Protein AF-N9NFS5-F1 (afdb_monomer_lite)

pLDDT: mean 87.77, std 10.51, range [44.47, 97.38]

Organism: NCBI:txid1776740

Foldseek 3Di:
DPPCDPVNLVCLLVVLLVVLVVVQVVCCVPVVDHDPSVVVSVVVSVVVVVVVVVVLVVLVVLLVVLVVLLVVLLVLLVVLVVLVVVLLVLLVCVLPHVDDPVSLVVNLVSLVVSLVSLVVNLVSLVVVQCSCVVVVLVVLAPDRSVVLNVLSVVSNCQSDPDDDDPVCSSVSSVSNNVVVVVCPSVVVNVVVSVRVSNSSVSVSVVSVVVSVVD

Secondary structure (DSSP, 8-state):
-----HHHHHHHHHHHHHHHHHHHHHHHHHH-----HHHHHHHHHHHHHHHHHHHHHHHHHHHHHHHHHHHHHHHHHHHHHHHHHHHHHHHHHHHHS---HHHHHHHHHHHHHHHHHHHHHHHHHHHHHHHHHHHT-GGG-SS-HHHHHHHHHHHHHHH--S---GGGHHHHHHHHHHHHHH-HHHHHHHHHHHHHHHHHHHHHHHHHHHHH--

Radius of gyration: 29.11 Å; chains: 1; bounding box: 57×31×86 Å

Sequence (214 aa):
MKKISLLELIVIGVGTLAVCFTISKFVLCKFNMQTDFLSASATLFAATLAYKLFNDWRQQFKAEMIERLKDRLFTNFKNMEAIYSQLCVSVDQNRFGTPNDNDLLKTSLLAEKVNDNIDVLIVDFDFYEKIIIQYKFESLIQIFPQEVKINLKKIAVNLFCGHIEVTRVSQYITELGKYIDENNDFLEALKHKKQVNEDMQKILLKLIDEQKGH

Structure (mmCIF, N/CA/C/O backbone):
data_AF-N9NFS5-F1
#
_entry.id   AF-N9NFS5-F1
#
loop_
_atom_site.group_PDB
_atom_site.id
_atom_site.type_symbol
_atom_site.label_atom_id
_atom_site.label_alt_id
_atom_site.label_comp_id
_atom_site.label_asym_id
_atom_site.label_entity_id
_atom_site.label_seq_id
_atom_site.pdbx_PDB_ins_code
_atom_site.Cartn_x
_atom_site.Cartn_y
_atom_site.Cartn_z
_atom_site.occupancy
_atom_site.B_iso_or_equiv
_atom_site.auth_seq_id
_atom_site.auth_comp_id
_atom_site.auth_asym_id
_atom_site.auth_atom_id
_atom_site.pdbx_PDB_model_num
ATOM 1 N N . MET A 1 1 ? -7.457 12.318 20.199 1.00 49.31 1 MET A N 1
ATOM 2 C CA . MET A 1 1 ? -8.018 11.872 21.496 1.00 49.31 1 MET A CA 1
ATOM 3 C C . MET A 1 1 ? -9.315 12.604 21.778 1.00 49.31 1 MET A C 1
ATOM 5 O O . MET A 1 1 ? -9.294 13.827 21.908 1.00 49.31 1 MET A O 1
ATOM 9 N N . LYS A 1 2 ? -10.436 11.881 21.864 1.00 55.72 2 LYS A N 1
ATOM 10 C CA . LYS A 1 2 ? -11.672 12.454 22.399 1.00 55.72 2 LYS A CA 1
ATOM 11 C C . LYS A 1 2 ? -11.400 12.773 23.871 1.00 55.72 2 LYS A C 1
ATOM 13 O O . LYS A 1 2 ? -10.879 11.932 24.601 1.00 55.72 2 LYS A O 1
ATOM 18 N N . LYS A 1 3 ? -11.651 14.008 24.304 1.00 64.00 3 LYS A N 1
ATOM 19 C CA . LYS A 1 3 ? -11.527 14.339 25.727 1.00 64.00 3 LYS A CA 1
ATOM 20 C C . LYS A 1 3 ? -12.641 13.585 26.441 1.00 64.00 3 LYS A C 1
ATOM 22 O O . LYS A 1 3 ? -13.806 13.868 26.169 1.00 64.00 3 LYS A O 1
ATOM 27 N N . ILE A 1 4 ? -12.292 12.630 27.307 1.00 72.56 4 ILE A N 1
ATOM 28 C CA . ILE A 1 4 ? -13.267 12.013 28.213 1.00 72.56 4 ILE A CA 1
ATOM 29 C C . ILE A 1 4 ? -13.947 13.168 28.942 1.00 72.56 4 ILE A C 1
ATOM 31 O O . ILE A 1 4 ? -13.279 13.961 29.612 1.00 72.56 4 ILE A O 1
ATOM 35 N N . SER A 1 5 ? -15.253 13.323 28.733 1.00 82.81 5 SER A N 1
ATOM 36 C CA . SER A 1 5 ? -15.970 14.414 29.375 1.00 82.81 5 SER A CA 1
ATOM 37 C C . SER A 1 5 ? -15.995 14.155 30.878 1.00 82.81 5 SER A C 1
ATOM 39 O O . SER A 1 5 ? -16.087 13.011 31.330 1.00 82.81 5 SER A O 1
ATOM 41 N N . LEU A 1 6 ? -15.915 15.221 31.671 1.00 83.19 6 LEU A N 1
ATOM 42 C CA . LEU A 1 6 ? -15.985 15.106 33.127 1.00 83.19 6 LEU A CA 1
ATOM 43 C C . LEU A 1 6 ? -17.268 14.372 33.565 1.00 83.19 6 LEU A C 1
ATOM 45 O O . LEU A 1 6 ? -17.247 13.588 34.508 1.00 83.19 6 LEU A O 1
ATOM 49 N N . LEU A 1 7 ? -18.359 14.563 32.817 1.00 87.00 7 LEU A N 1
ATOM 50 C CA . LEU A 1 7 ? -19.639 13.896 33.037 1.00 87.00 7 LEU A CA 1
ATOM 51 C C . LEU A 1 7 ? -19.553 12.382 32.792 1.00 87.00 7 LEU A C 1
ATOM 53 O O . LEU A 1 7 ? -19.989 11.612 33.642 1.00 87.00 7 LEU A O 1
ATOM 57 N N . GLU A 1 8 ? -18.944 11.933 31.690 1.00 85.44 8 GLU A N 1
ATOM 58 C CA . GLU A 1 8 ? -18.720 10.500 31.444 1.00 85.44 8 GLU A CA 1
ATOM 59 C C . GLU A 1 8 ? -17.869 9.855 32.540 1.00 85.44 8 GLU A C 1
ATOM 61 O O . GLU A 1 8 ? -18.169 8.747 32.978 1.00 85.44 8 GLU A O 1
ATOM 66 N N . LEU A 1 9 ? -16.825 10.550 33.000 1.00 88.06 9 LEU A N 1
ATOM 67 C CA . LEU A 1 9 ? -15.955 10.056 34.064 1.00 88.06 9 LEU A CA 1
ATOM 68 C C . LEU A 1 9 ? -16.739 9.837 35.368 1.00 88.06 9 LEU A C 1
ATOM 70 O O . LEU A 1 9 ? -16.597 8.796 36.009 1.00 88.06 9 LEU A O 1
ATOM 74 N N . ILE A 1 10 ? -17.600 10.796 35.726 1.00 89.75 10 ILE A N 1
ATOM 75 C CA . ILE A 1 10 ? -18.473 10.714 36.903 1.00 89.75 10 ILE A CA 1
ATOM 76 C C . ILE A 1 10 ? -19.461 9.555 36.758 1.00 89.75 10 ILE A C 1
ATOM 78 O O . ILE A 1 10 ? -19.615 8.771 37.692 1.00 89.75 10 ILE A O 1
ATOM 82 N N . VAL A 1 11 ? -20.100 9.407 35.594 1.00 91.69 11 VAL A N 1
ATOM 83 C CA . VAL A 1 11 ? -21.064 8.325 35.343 1.00 91.69 11 VAL A CA 1
ATOM 84 C C . VAL A 1 11 ? -20.399 6.955 35.452 1.00 91.69 11 VAL A C 1
ATOM 86 O O . VAL A 1 11 ? -20.939 6.077 36.123 1.00 91.69 11 VAL A O 1
ATOM 89 N N . ILE A 1 12 ? -19.216 6.775 34.855 1.00 89.50 12 ILE A N 1
ATOM 90 C CA . ILE A 1 12 ? -18.456 5.523 34.962 1.00 89.50 12 ILE A CA 1
ATOM 91 C C . ILE A 1 12 ? -18.097 5.261 36.425 1.00 89.50 12 ILE A C 1
ATOM 93 O O . ILE A 1 12 ? -18.360 4.165 36.907 1.00 89.50 12 ILE A O 1
ATOM 97 N N . GLY A 1 13 ? -17.575 6.261 37.144 1.00 90.44 13 GLY A N 1
ATOM 98 C CA . GLY A 1 13 ? -17.176 6.130 38.548 1.00 90.44 13 GLY A CA 1
ATOM 99 C C . GLY A 1 13 ? -18.330 5.714 39.458 1.00 90.44 13 GLY A C 1
ATOM 100 O O . GLY A 1 13 ? -18.245 4.691 40.143 1.00 90.44 13 GLY A O 1
ATOM 101 N N . VAL A 1 14 ? -19.437 6.459 39.411 1.00 92.06 14 VAL A N 1
ATOM 102 C CA . VAL A 1 14 ? -20.649 6.171 40.192 1.00 92.06 14 VAL A CA 1
ATOM 103 C C . VAL A 1 14 ? -21.238 4.813 39.804 1.00 92.06 14 VAL A C 1
ATOM 105 O O . VAL A 1 14 ? -21.615 4.039 40.683 1.00 92.06 14 VAL A O 1
ATOM 108 N N . GLY A 1 15 ? -21.262 4.486 38.509 1.00 92.44 15 GLY A N 1
ATOM 109 C CA . GLY A 1 15 ? -21.735 3.198 38.005 1.00 92.44 15 GLY A CA 1
ATOM 110 C C . GLY A 1 15 ? -20.913 2.020 38.530 1.00 92.44 15 GLY A C 1
ATOM 111 O O . GLY A 1 15 ? -21.479 1.084 39.092 1.00 92.44 15 GLY A O 1
ATOM 112 N N . THR A 1 16 ? -19.580 2.077 38.426 1.00 92.06 16 THR A N 1
ATOM 113 C CA . THR A 1 16 ? -18.695 1.025 38.957 1.00 92.06 16 THR A CA 1
ATOM 114 C C . THR A 1 16 ? -18.836 0.860 40.466 1.00 92.06 16 THR A C 1
ATOM 116 O O . THR A 1 16 ? -18.881 -0.268 40.955 1.00 92.06 16 THR A O 1
ATOM 119 N N . LEU A 1 17 ? -18.981 1.961 41.207 1.00 92.25 17 LEU A N 1
ATOM 120 C CA . LEU A 1 17 ? -19.160 1.922 42.655 1.00 92.25 17 LEU A CA 1
ATOM 121 C C . LEU A 1 17 ? -20.501 1.279 43.036 1.00 92.25 17 LEU A C 1
ATOM 123 O O . LEU A 1 17 ? -20.534 0.412 43.908 1.00 92.25 17 LEU A O 1
ATOM 127 N N . ALA A 1 18 ? -21.590 1.626 42.344 1.00 92.38 18 ALA A N 1
ATOM 128 C CA . ALA A 1 18 ? -22.904 1.021 42.558 1.00 92.38 18 ALA A CA 1
ATOM 129 C C . ALA A 1 18 ? -22.910 -0.491 42.256 1.00 92.38 18 ALA A C 1
ATOM 131 O O . ALA A 1 18 ? -23.459 -1.280 43.030 1.00 92.38 18 ALA A O 1
ATOM 132 N N . VAL A 1 19 ? -22.253 -0.919 41.174 1.00 92.94 19 VAL A N 1
ATOM 133 C CA . VAL A 1 19 ? -22.108 -2.344 40.828 1.00 92.94 19 VAL A CA 1
ATOM 134 C C . VAL A 1 19 ? -21.313 -3.089 41.905 1.00 92.94 19 VAL A C 1
ATOM 136 O O . VAL A 1 19 ? -21.777 -4.104 42.420 1.00 92.94 19 VAL A O 1
ATOM 139 N N . CYS A 1 20 ? -20.161 -2.571 42.333 1.00 92.38 20 CYS A N 1
ATOM 140 C CA . CYS A 1 20 ? -19.371 -3.208 43.390 1.00 92.38 20 CYS A CA 1
ATOM 141 C C . CYS A 1 20 ? -20.107 -3.240 44.738 1.00 92.38 20 CYS A C 1
ATOM 143 O O . CYS A 1 20 ? -20.034 -4.241 45.453 1.00 92.38 20 CYS A O 1
ATOM 145 N N . PHE A 1 21 ? -20.863 -2.192 45.072 1.00 91.38 21 PHE A N 1
ATOM 146 C CA . PHE A 1 21 ? -21.669 -2.142 46.291 1.00 91.38 21 PHE A CA 1
ATOM 147 C C . PHE A 1 21 ? -22.791 -3.190 46.290 1.00 91.38 21 PHE A C 1
ATOM 149 O O . PHE A 1 21 ? -22.987 -3.892 47.283 1.00 91.38 21 PHE A O 1
ATOM 156 N N . THR A 1 22 ? -23.512 -3.338 45.174 1.00 92.44 22 THR A N 1
ATOM 157 C CA . THR A 1 22 ? -24.590 -4.335 45.053 1.00 92.44 22 THR A CA 1
ATOM 158 C C . THR A 1 22 ? -24.064 -5.768 45.138 1.00 92.44 22 THR A C 1
ATOM 160 O O . THR A 1 22 ? -24.640 -6.577 45.868 1.00 92.44 22 THR A O 1
ATOM 163 N N . ILE A 1 23 ? -22.937 -6.067 44.480 1.00 92.00 23 ILE A N 1
ATOM 164 C CA . ILE A 1 23 ? -22.271 -7.376 44.565 1.00 92.00 23 ILE A CA 1
ATOM 165 C C . ILE A 1 23 ? -21.798 -7.650 45.999 1.00 92.00 23 ILE A C 1
ATOM 167 O O . ILE A 1 23 ? -22.087 -8.713 46.542 1.00 92.00 23 ILE A O 1
ATOM 171 N N . SER A 1 24 ? -21.135 -6.683 46.639 1.00 91.44 24 SER A N 1
ATOM 172 C CA . SER A 1 24 ? -20.660 -6.797 48.026 1.00 91.44 24 SER A CA 1
ATOM 173 C C . SER A 1 24 ? -21.805 -7.097 48.999 1.00 91.44 24 SER A C 1
ATOM 175 O O . SER A 1 24 ? -21.732 -8.037 49.791 1.00 91.44 24 SER A O 1
ATOM 177 N N . LYS A 1 25 ? -22.930 -6.378 48.877 1.00 90.88 25 LYS A N 1
ATOM 178 C CA . LYS A 1 25 ? -24.124 -6.621 49.698 1.00 90.88 25 LYS A CA 1
ATOM 179 C C . LYS A 1 25 ? -24.704 -8.020 49.470 1.00 90.88 25 LYS A C 1
ATOM 181 O O . LYS A 1 25 ? -25.098 -8.680 50.429 1.00 90.88 25 LYS A O 1
ATOM 186 N N . PHE A 1 26 ? -24.752 -8.485 48.222 1.00 92.81 26 PHE A N 1
ATOM 187 C CA . PHE A 1 26 ? -25.222 -9.832 47.898 1.00 92.81 26 PHE A CA 1
ATOM 188 C C . PHE A 1 26 ? -24.331 -10.914 48.523 1.00 92.81 26 PHE A C 1
ATOM 190 O O . PHE A 1 26 ? -24.842 -11.850 49.143 1.00 92.81 26 PHE A O 1
ATOM 197 N N . VAL A 1 27 ? -23.010 -10.762 48.408 1.00 91.44 27 VAL A N 1
ATOM 198 C CA . VAL A 1 27 ? -22.027 -11.695 48.976 1.00 91.44 27 VAL A CA 1
ATOM 199 C C . VAL A 1 27 ? -22.123 -11.732 50.499 1.00 91.44 27 VAL A C 1
ATOM 201 O O . VAL A 1 27 ? -22.169 -12.819 51.077 1.00 91.44 27 VAL A O 1
ATOM 204 N N . LEU A 1 28 ? -22.257 -10.572 51.144 1.00 91.25 28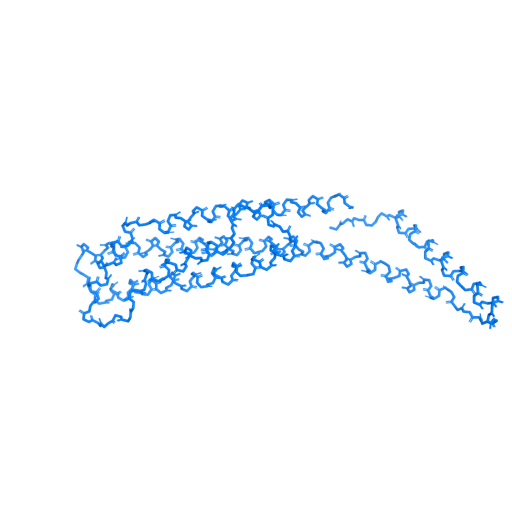 LEU A N 1
ATOM 205 C CA . LEU A 1 28 ? -22.470 -10.486 52.585 1.00 91.25 28 LEU A CA 1
ATOM 206 C C . LEU A 1 28 ? -23.745 -11.232 53.008 1.00 91.25 28 LEU A C 1
ATOM 208 O O . LEU A 1 28 ? -23.703 -12.049 53.921 1.00 91.25 28 LEU A O 1
ATOM 212 N N . CYS A 1 29 ? -24.871 -11.013 52.322 1.00 91.56 29 CYS A N 1
ATOM 213 C CA . CYS A 1 29 ? -26.140 -11.651 52.680 1.00 91.56 29 CYS A CA 1
ATOM 214 C C . CYS A 1 29 ? -26.167 -13.170 52.442 1.00 91.56 29 CYS A C 1
ATOM 216 O O . CYS A 1 29 ? -26.869 -13.874 53.164 1.00 91.56 29 CYS A O 1
ATOM 218 N N . LYS A 1 30 ? -25.471 -13.683 51.419 1.00 94.75 30 LYS A N 1
ATOM 219 C CA . LYS A 1 30 ? -25.521 -15.111 51.051 1.00 94.75 30 LYS A CA 1
ATOM 220 C C . LYS A 1 30 ? -24.403 -15.953 51.648 1.00 94.75 30 LYS A C 1
ATOM 222 O O . LYS A 1 30 ? -24.646 -17.112 51.969 1.00 94.75 30 LYS A O 1
ATOM 227 N N . PHE A 1 31 ? -23.212 -15.386 51.786 1.00 92.69 31 PHE A N 1
ATOM 228 C CA . PHE A 1 31 ? -22.011 -16.114 52.195 1.00 92.69 31 PHE A CA 1
ATOM 229 C C . PHE A 1 31 ? -21.428 -15.606 53.518 1.00 92.69 31 PHE A C 1
ATOM 231 O O . PHE A 1 31 ? -20.467 -16.189 54.010 1.00 92.69 31 PHE A O 1
ATOM 238 N N . ASN A 1 32 ? -22.000 -14.544 54.104 1.00 89.75 32 ASN A N 1
ATOM 239 C CA . ASN A 1 32 ? -21.530 -13.916 55.343 1.00 89.75 32 ASN A CA 1
ATOM 240 C C . ASN A 1 32 ? -20.046 -13.499 55.288 1.00 89.75 32 ASN A C 1
ATOM 242 O O . ASN A 1 32 ? -19.342 -13.504 56.295 1.00 89.75 32 ASN A O 1
ATOM 246 N N . MET A 1 33 ? -19.567 -13.157 54.087 1.00 89.81 33 MET A N 1
ATOM 247 C CA . MET A 1 33 ? -18.199 -12.709 53.838 1.00 89.81 33 MET A CA 1
ATOM 248 C C . MET A 1 33 ? -18.146 -11.185 53.752 1.00 89.81 33 MET A C 1
ATOM 250 O O . MET A 1 33 ? -18.918 -10.570 53.016 1.00 89.81 33 MET A O 1
ATOM 254 N N . GLN A 1 34 ? -17.205 -10.579 54.478 1.00 85.88 34 GLN A N 1
ATOM 255 C CA . GLN A 1 34 ? -16.880 -9.163 54.327 1.00 85.88 34 GLN A CA 1
ATOM 256 C C . GLN A 1 34 ? -15.954 -8.980 53.125 1.00 85.88 34 GLN A C 1
ATOM 258 O O . GLN A 1 34 ? -14.901 -9.608 53.042 1.00 85.88 34 GLN A O 1
ATOM 263 N N . THR A 1 35 ? -16.343 -8.111 52.198 1.00 81.81 35 THR A N 1
ATOM 264 C CA . THR A 1 35 ? -15.550 -7.791 51.007 1.00 81.81 35 THR A CA 1
ATOM 265 C C . THR A 1 35 ? -15.196 -6.311 50.981 1.00 81.81 35 THR A C 1
ATOM 267 O O . THR A 1 35 ? -16.065 -5.464 51.207 1.00 81.81 35 THR A O 1
ATOM 270 N N . ASP A 1 36 ? -13.941 -5.992 50.653 1.00 88.06 36 ASP A N 1
ATOM 271 C CA . ASP A 1 36 ? -13.497 -4.616 50.416 1.00 88.06 36 ASP A CA 1
ATOM 272 C C . ASP A 1 36 ? -13.998 -4.126 49.050 1.00 88.06 36 ASP A C 1
ATOM 274 O O . ASP A 1 36 ? -13.344 -4.252 48.010 1.00 88.06 36 ASP A O 1
ATOM 278 N N . PHE A 1 37 ? -15.218 -3.593 49.055 1.00 87.06 37 PHE A N 1
ATOM 279 C CA . PHE A 1 37 ? -15.857 -3.075 47.851 1.00 87.06 37 PHE A CA 1
ATOM 280 C C . PHE A 1 37 ? -15.192 -1.794 47.337 1.00 87.06 37 PHE A C 1
ATOM 282 O O . PHE A 1 37 ? -15.316 -1.499 46.149 1.00 87.06 37 PHE A O 1
ATOM 289 N N . LEU A 1 38 ? -14.503 -1.036 48.199 1.00 87.88 38 LEU A N 1
ATOM 290 C CA . LEU A 1 38 ? -13.889 0.233 47.820 1.00 87.88 38 LEU A CA 1
ATOM 291 C C . LEU A 1 38 ? -12.675 -0.033 46.928 1.00 87.88 38 LEU A C 1
ATOM 293 O O . LEU A 1 38 ? -12.614 0.487 45.812 1.00 87.88 38 LEU A O 1
ATOM 297 N N . SER A 1 39 ? -11.779 -0.921 47.367 1.00 90.62 39 SER A N 1
ATOM 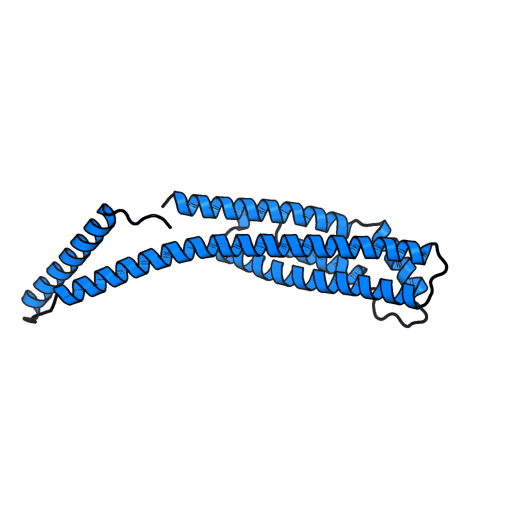298 C CA . SER A 1 39 ? -10.631 -1.369 46.573 1.00 90.62 39 SER A CA 1
ATOM 299 C C . SER A 1 39 ? -11.076 -2.032 45.263 1.00 90.62 39 SER A C 1
ATOM 301 O O . SER A 1 39 ? -10.626 -1.639 44.185 1.00 90.62 39 SER A O 1
ATOM 303 N N . ALA A 1 40 ? -12.062 -2.938 45.323 1.00 89.19 40 ALA A N 1
ATOM 304 C CA . ALA A 1 40 ? -12.614 -3.586 44.131 1.00 89.19 40 ALA A CA 1
ATOM 305 C C . ALA A 1 40 ? -13.210 -2.579 43.127 1.00 89.19 40 ALA A C 1
ATOM 307 O O . ALA A 1 40 ? -12.994 -2.705 41.919 1.00 89.19 40 ALA A O 1
ATOM 308 N N . SER A 1 41 ? -13.918 -1.553 43.616 1.00 91.81 41 SER A N 1
ATOM 309 C CA . SER A 1 41 ? -14.481 -0.497 42.767 1.00 91.81 41 SER A CA 1
ATOM 310 C C . SER A 1 41 ? -13.402 0.357 42.106 1.00 91.81 41 SER A C 1
ATOM 312 O O . SER A 1 41 ? -13.521 0.665 40.921 1.00 91.81 41 SER A O 1
ATOM 314 N N . ALA A 1 42 ? -12.314 0.668 42.818 1.00 91.25 42 ALA A N 1
ATOM 315 C CA . ALA A 1 42 ? -11.185 1.410 42.269 1.00 91.25 42 ALA A CA 1
ATOM 316 C C . ALA A 1 42 ? -10.478 0.618 41.157 1.00 91.25 42 ALA A C 1
ATOM 318 O O . ALA A 1 42 ? -10.176 1.175 40.100 1.00 91.25 42 ALA A O 1
ATOM 319 N N . THR A 1 43 ? -10.268 -0.689 41.348 1.00 93.12 43 THR A N 1
ATOM 320 C CA . THR A 1 43 ? -9.678 -1.557 40.317 1.00 93.12 43 THR A CA 1
ATOM 321 C C . THR A 1 43 ? -10.582 -1.678 39.091 1.00 93.12 43 THR A C 1
ATOM 323 O O . THR A 1 43 ? -10.103 -1.555 37.965 1.00 93.12 43 THR A O 1
ATOM 326 N N . LEU A 1 44 ? -11.891 -1.873 39.285 1.00 89.56 44 LEU A N 1
ATOM 327 C CA . LEU A 1 44 ? -12.853 -1.974 38.185 1.00 89.56 44 LEU A CA 1
ATOM 328 C C . LEU A 1 44 ? -12.952 -0.661 37.396 1.00 89.56 44 LEU A C 1
ATOM 330 O O . LEU A 1 44 ? -12.992 -0.670 36.163 1.00 89.56 44 LEU A O 1
ATOM 334 N N . PHE A 1 45 ? -12.947 0.471 38.098 1.00 91.06 45 PHE A N 1
ATOM 335 C CA . PHE A 1 45 ? -12.918 1.797 37.493 1.00 91.06 45 PHE A CA 1
ATOM 336 C C . PHE A 1 45 ? -11.658 1.994 36.642 1.00 91.06 45 PHE A C 1
ATOM 338 O O . PHE A 1 45 ? -11.759 2.347 35.465 1.00 91.06 45 PHE A O 1
ATOM 345 N N . ALA A 1 46 ? -10.480 1.683 37.191 1.00 91.69 46 ALA A N 1
ATOM 346 C CA . ALA A 1 46 ? -9.215 1.761 36.465 1.00 91.69 46 ALA A CA 1
ATOM 347 C C . ALA A 1 46 ? -9.198 0.842 35.232 1.00 91.69 46 ALA A C 1
ATOM 349 O O . ALA A 1 46 ? -8.797 1.276 34.153 1.00 91.69 46 ALA A O 1
ATOM 350 N N . ALA A 1 47 ? -9.692 -0.394 35.357 1.00 91.81 47 ALA A N 1
ATOM 351 C CA . ALA A 1 47 ? -9.793 -1.336 34.244 1.00 91.81 47 ALA A CA 1
ATOM 352 C C . ALA A 1 47 ? -10.725 -0.823 33.134 1.00 91.81 47 ALA A C 1
ATOM 354 O O . ALA A 1 47 ? -10.398 -0.924 31.953 1.00 91.81 47 ALA A O 1
ATOM 355 N N . THR A 1 48 ? -11.855 -0.217 33.503 1.00 89.56 48 THR A N 1
ATOM 356 C CA . THR A 1 48 ? -12.816 0.352 32.545 1.00 89.56 48 THR A CA 1
ATOM 357 C C . THR A 1 48 ? -12.222 1.548 31.801 1.00 89.56 48 THR A C 1
ATOM 359 O O . THR A 1 48 ? -12.353 1.649 30.579 1.00 89.56 48 THR A O 1
ATOM 362 N N . LEU A 1 49 ? -11.518 2.435 32.512 1.00 88.69 49 LEU A N 1
ATOM 363 C CA . LEU A 1 49 ? -10.800 3.551 31.896 1.00 88.69 49 LEU A CA 1
ATOM 364 C C . LEU A 1 49 ? -9.686 3.068 30.967 1.00 88.69 49 LEU A C 1
ATOM 366 O O . LEU A 1 49 ? -9.591 3.546 29.838 1.00 88.69 49 LEU A O 1
ATOM 370 N N . ALA A 1 50 ? -8.879 2.102 31.409 1.00 89.56 50 ALA A N 1
ATOM 371 C CA . ALA A 1 50 ? -7.818 1.516 30.598 1.00 89.56 50 ALA A CA 1
ATOM 372 C C . ALA A 1 50 ? -8.378 0.874 29.322 1.00 89.56 50 ALA A C 1
ATOM 374 O O . ALA A 1 50 ? -7.845 1.101 28.239 1.00 89.56 50 ALA A O 1
ATOM 375 N N . TYR A 1 51 ? -9.491 0.143 29.425 1.00 87.75 51 TYR A N 1
ATOM 376 C CA . TYR A 1 51 ? -10.173 -0.447 28.275 1.00 87.75 51 TYR A CA 1
ATOM 377 C C . TYR A 1 51 ? -10.659 0.614 27.277 1.00 87.75 51 TYR A C 1
ATOM 379 O O . TYR A 1 51 ? -10.455 0.470 26.070 1.00 87.75 51 TYR A O 1
ATOM 387 N N . LYS A 1 52 ? -11.256 1.710 27.762 1.00 85.56 52 LYS A N 1
ATOM 388 C CA . LYS A 1 52 ? -11.719 2.811 26.904 1.00 85.56 52 LYS A CA 1
ATOM 389 C C . LYS A 1 52 ? -10.551 3.513 26.206 1.00 85.56 52 LYS A C 1
ATOM 391 O O . LYS A 1 52 ? -10.574 3.662 24.988 1.00 85.56 52 LYS A O 1
ATOM 396 N N . LEU A 1 53 ? -9.499 3.858 26.951 1.00 84.94 53 LEU A N 1
ATOM 397 C CA . LEU A 1 53 ? -8.284 4.465 26.399 1.00 84.94 53 LEU A CA 1
ATOM 398 C C . LEU A 1 53 ? -7.599 3.553 25.377 1.00 84.94 53 LEU A C 1
ATOM 400 O O . LEU A 1 53 ? -7.132 4.029 24.345 1.00 84.94 53 LEU A O 1
ATOM 404 N N . PHE A 1 54 ? -7.570 2.245 25.635 1.00 87.38 54 PHE A N 1
ATOM 405 C CA . PHE A 1 54 ? -7.018 1.269 24.705 1.00 87.38 54 PHE A CA 1
ATOM 406 C C . PHE A 1 54 ? -7.813 1.207 23.398 1.00 87.38 54 PHE A C 1
ATOM 408 O O . PHE A 1 54 ? -7.211 1.165 22.328 1.00 87.38 54 PHE A O 1
ATOM 415 N N . ASN A 1 55 ? -9.146 1.233 23.455 1.00 85.38 55 ASN A N 1
ATOM 416 C CA . ASN A 1 55 ? -9.977 1.234 22.251 1.00 85.38 55 ASN A CA 1
ATOM 417 C C . ASN A 1 55 ? -9.797 2.511 21.421 1.00 85.38 55 ASN A C 1
ATOM 419 O O . ASN A 1 55 ? -9.626 2.414 20.204 1.00 85.38 55 ASN A O 1
ATOM 423 N N . ASP A 1 56 ? -9.749 3.677 22.067 1.00 80.88 56 ASP A N 1
ATOM 424 C CA . ASP A 1 56 ? -9.485 4.957 21.400 1.00 80.88 56 ASP A CA 1
ATOM 425 C C . ASP A 1 56 ? -8.096 4.975 20.751 1.00 80.88 56 ASP A C 1
ATOM 427 O O . ASP A 1 56 ? -7.939 5.375 19.593 1.00 80.88 56 ASP A O 1
ATOM 431 N N . TRP A 1 57 ? -7.081 4.510 21.486 1.00 85.62 57 TRP A N 1
ATOM 432 C CA . TRP A 1 57 ? -5.721 4.377 20.973 1.00 85.62 57 TRP A CA 1
ATOM 433 C C . TRP A 1 57 ? -5.675 3.415 19.786 1.00 85.62 57 TRP A C 1
ATOM 435 O O . TRP A 1 57 ? -5.106 3.741 18.749 1.00 85.62 57 TRP A O 1
ATOM 445 N N . ARG A 1 58 ? -6.338 2.261 19.890 1.00 85.31 58 ARG A N 1
ATOM 446 C CA . ARG A 1 58 ? -6.396 1.255 18.827 1.00 85.31 58 ARG A CA 1
ATOM 447 C C . ARG A 1 58 ? -7.046 1.805 17.560 1.00 85.31 58 ARG A C 1
ATOM 449 O O . ARG A 1 58 ? -6.595 1.473 16.469 1.00 85.31 58 ARG A O 1
ATOM 456 N N . GLN A 1 59 ? -8.097 2.615 17.669 1.00 83.25 59 GLN A N 1
ATOM 457 C CA . GLN A 1 59 ? -8.727 3.248 16.505 1.00 83.25 59 GLN A CA 1
ATOM 458 C C . GLN A 1 59 ? -7.825 4.302 15.854 1.00 83.25 59 GLN A C 1
ATOM 460 O O . GLN A 1 59 ? -7.723 4.330 14.629 1.00 83.25 59 GLN A O 1
ATOM 465 N N . GLN A 1 60 ? -7.142 5.130 16.648 1.00 85.06 60 GLN A N 1
ATOM 466 C CA . GLN A 1 60 ? -6.172 6.107 16.133 1.00 85.06 60 GLN A CA 1
ATOM 467 C C . GLN A 1 60 ? -4.994 5.413 15.447 1.00 85.06 60 GLN A C 1
ATOM 469 O O . GLN A 1 60 ? -4.648 5.756 14.319 1.00 85.06 60 GLN A O 1
ATOM 474 N N . PHE A 1 61 ? -4.458 4.369 16.079 1.00 88.38 61 PHE A N 1
ATOM 475 C CA . PHE A 1 61 ? -3.360 3.571 15.548 1.00 88.38 61 PHE A CA 1
ATOM 476 C C . PHE A 1 61 ? -3.692 2.955 14.182 1.00 88.38 61 PHE A C 1
ATOM 478 O O . PHE A 1 61 ? -2.838 2.911 13.303 1.00 88.38 61 PHE A O 1
ATOM 485 N N . LYS A 1 62 ? -4.939 2.514 13.961 1.00 88.75 62 LYS A N 1
ATOM 486 C CA . LYS A 1 62 ? -5.373 2.004 12.648 1.00 88.75 62 LYS A CA 1
ATOM 487 C C . LYS A 1 62 ? -5.281 3.063 11.552 1.00 88.75 62 LYS A C 1
ATOM 489 O O . LYS A 1 62 ? -4.770 2.760 10.479 1.00 88.75 62 LYS A O 1
ATOM 494 N N . ALA A 1 63 ? -5.783 4.270 11.810 1.00 89.62 63 ALA A N 1
ATOM 495 C CA . ALA A 1 63 ? -5.745 5.357 10.833 1.00 89.62 63 ALA A CA 1
ATOM 496 C C . ALA A 1 63 ? -4.296 5.752 10.515 1.00 89.62 63 ALA A C 1
ATOM 498 O O . ALA A 1 63 ? -3.914 5.786 9.349 1.00 89.62 63 ALA A O 1
ATOM 499 N N . GLU A 1 64 ? -3.472 5.922 11.550 1.00 91.00 64 GLU A N 1
ATOM 500 C CA . GLU A 1 64 ? -2.048 6.235 11.405 1.00 91.00 64 GLU A CA 1
ATOM 501 C C . GLU A 1 64 ? -1.289 5.144 10.631 1.00 91.00 64 GLU A C 1
ATOM 503 O O . GLU A 1 64 ? -0.453 5.436 9.779 1.00 91.00 64 GLU A O 1
ATOM 508 N N . MET A 1 65 ? -1.593 3.868 10.881 1.00 92.94 65 MET A N 1
ATOM 509 C CA . MET A 1 65 ? -0.985 2.752 10.158 1.00 92.94 65 MET A CA 1
ATOM 510 C C . MET A 1 65 ? -1.298 2.804 8.655 1.00 92.94 65 MET A C 1
ATOM 512 O O . MET A 1 65 ? -0.402 2.570 7.844 1.00 92.94 65 MET A O 1
ATOM 516 N N . ILE A 1 66 ? -2.543 3.114 8.276 1.00 94.00 66 ILE A N 1
ATOM 517 C CA . ILE A 1 66 ? -2.931 3.241 6.862 1.00 94.00 66 ILE A CA 1
ATOM 518 C C . ILE A 1 66 ? -2.312 4.488 6.231 1.00 94.00 66 ILE A C 1
ATOM 520 O O . ILE A 1 66 ? -1.865 4.425 5.089 1.00 94.00 66 ILE A O 1
ATOM 524 N N . GLU A 1 67 ? -2.228 5.595 6.965 1.00 93.94 67 GLU A N 1
ATOM 525 C CA . GLU A 1 67 ? -1.578 6.823 6.503 1.00 93.94 67 GLU A CA 1
ATOM 526 C C . GLU A 1 67 ? -0.093 6.585 6.200 1.00 93.94 67 GLU A C 1
ATOM 528 O O . GLU A 1 67 ? 0.365 6.842 5.088 1.00 93.94 67 GLU A O 1
ATOM 533 N N . ARG A 1 68 ? 0.637 5.956 7.128 1.00 95.12 68 ARG A N 1
ATOM 534 C CA . ARG A 1 68 ? 2.044 5.579 6.919 1.00 95.12 68 ARG A CA 1
ATOM 535 C C . ARG A 1 68 ? 2.225 4.623 5.741 1.00 95.12 68 ARG A C 1
ATOM 537 O O . ARG A 1 68 ? 3.199 4.742 5.001 1.00 95.12 68 ARG A O 1
ATOM 544 N N . LEU A 1 69 ? 1.315 3.662 5.566 1.00 95.75 69 LEU A N 1
ATOM 545 C CA . LEU A 1 69 ? 1.363 2.733 4.435 1.00 95.75 69 LEU A CA 1
ATOM 546 C C . LEU A 1 69 ? 1.148 3.456 3.101 1.00 95.75 69 LEU A C 1
ATOM 548 O O . LEU A 1 69 ? 1.876 3.194 2.146 1.00 95.75 69 LEU A O 1
ATOM 552 N N . LYS A 1 70 ? 0.182 4.377 3.047 1.00 95.50 70 LYS A N 1
ATOM 553 C CA . LYS A 1 70 ? -0.080 5.218 1.877 1.00 95.50 70 LYS A CA 1
ATOM 554 C C . LYS A 1 70 ? 1.159 6.021 1.491 1.00 95.50 70 LYS A C 1
ATOM 556 O O . LYS A 1 70 ? 1.556 5.993 0.327 1.00 95.50 70 LYS A O 1
ATOM 561 N N . ASP A 1 71 ? 1.788 6.686 2.455 1.00 95.44 71 ASP A N 1
ATOM 562 C CA . ASP A 1 71 ? 2.993 7.482 2.212 1.00 95.44 71 ASP A CA 1
ATOM 563 C C . ASP A 1 71 ? 4.153 6.616 1.716 1.00 95.44 71 ASP A C 1
ATOM 565 O O . ASP A 1 71 ? 4.860 6.996 0.776 1.00 95.44 71 ASP A O 1
ATOM 569 N N . ARG A 1 72 ? 4.320 5.421 2.298 1.00 95.81 72 ARG A N 1
ATOM 570 C CA . ARG A 1 72 ? 5.349 4.460 1.890 1.00 95.81 72 ARG A CA 1
ATOM 571 C C . ARG A 1 72 ? 5.134 3.970 0.459 1.00 95.81 72 ARG A C 1
ATOM 573 O O . ARG A 1 72 ? 6.041 4.107 -0.358 1.00 95.81 72 ARG A O 1
ATOM 580 N N . LEU A 1 73 ? 3.932 3.495 0.126 1.00 95.81 73 LEU A N 1
ATOM 581 C CA . LEU A 1 73 ? 3.588 3.060 -1.231 1.00 95.81 73 LEU A CA 1
ATOM 582 C C . LEU A 1 73 ? 3.783 4.181 -2.247 1.00 95.81 73 LEU A C 1
ATOM 584 O O . LEU A 1 73 ? 4.387 3.966 -3.294 1.00 95.81 73 LEU A O 1
ATOM 588 N N . PHE A 1 74 ? 3.305 5.390 -1.949 1.00 95.06 74 PHE A N 1
ATOM 589 C CA . PHE A 1 74 ? 3.412 6.509 -2.880 1.00 95.06 74 PHE A CA 1
ATOM 590 C C . PHE A 1 74 ? 4.867 6.939 -3.102 1.00 95.06 74 PHE A C 1
ATOM 592 O O . PHE A 1 74 ? 5.261 7.240 -4.232 1.00 95.06 74 PHE A O 1
ATOM 599 N N . THR A 1 75 ? 5.679 6.914 -2.043 1.00 96.00 75 THR A N 1
ATOM 600 C CA . THR A 1 75 ? 7.124 7.155 -2.124 1.00 96.00 75 THR A CA 1
ATOM 601 C C . THR A 1 75 ? 7.808 6.087 -2.970 1.00 96.00 75 THR A C 1
ATOM 603 O O . THR A 1 75 ? 8.579 6.427 -3.865 1.00 96.00 75 THR A O 1
ATOM 606 N N . ASN A 1 76 ? 7.481 4.812 -2.757 1.00 95.25 76 ASN A N 1
ATOM 607 C CA . ASN A 1 76 ? 8.040 3.703 -3.525 1.00 95.25 76 ASN A CA 1
ATOM 608 C C . ASN A 1 76 ? 7.649 3.795 -5.006 1.00 95.25 76 ASN A C 1
ATOM 610 O O . ASN A 1 76 ? 8.526 3.775 -5.861 1.00 95.25 76 ASN A O 1
ATOM 614 N N . PHE A 1 77 ? 6.383 4.074 -5.327 1.00 95.69 77 PHE A N 1
ATOM 615 C CA . PHE A 1 77 ? 5.963 4.339 -6.706 1.00 95.69 77 PHE A CA 1
ATOM 616 C C . PHE A 1 77 ? 6.712 5.507 -7.351 1.00 95.69 77 PHE A C 1
ATOM 618 O O . PHE A 1 77 ? 7.079 5.432 -8.519 1.00 95.69 77 PHE A O 1
ATOM 625 N N . LYS A 1 78 ? 6.929 6.606 -6.617 1.00 95.31 78 LYS A N 1
ATOM 626 C CA . LYS A 1 78 ? 7.688 7.758 -7.123 1.00 95.31 78 LYS A CA 1
ATOM 627 C C . LYS A 1 78 ? 9.154 7.395 -7.379 1.00 95.31 78 LYS A C 1
ATOM 629 O O . LYS A 1 78 ? 9.725 7.849 -8.367 1.00 95.31 78 LYS A O 1
ATOM 634 N N . ASN A 1 79 ? 9.748 6.576 -6.515 1.00 95.62 79 ASN A N 1
ATOM 635 C CA . ASN A 1 79 ? 11.110 6.082 -6.689 1.00 95.62 79 ASN A CA 1
ATOM 636 C C . ASN A 1 79 ? 11.207 5.160 -7.910 1.00 95.62 79 ASN A C 1
ATOM 638 O O . ASN A 1 79 ? 12.073 5.381 -8.752 1.00 95.62 79 ASN A O 1
ATOM 642 N N . MET A 1 80 ? 10.287 4.201 -8.055 1.00 95.12 80 MET A N 1
ATOM 643 C CA . MET A 1 80 ? 10.184 3.342 -9.238 1.00 95.12 80 MET A CA 1
ATOM 644 C C . MET A 1 80 ? 10.076 4.173 -10.519 1.00 95.12 80 MET A C 1
ATOM 646 O O . MET A 1 80 ? 10.810 3.934 -11.468 1.00 95.12 80 MET A O 1
ATOM 650 N N . GLU A 1 81 ? 9.210 5.189 -10.531 1.00 95.25 81 GLU A N 1
ATOM 651 C CA . GLU A 1 81 ? 8.995 6.068 -11.683 1.00 95.25 81 GLU A CA 1
ATOM 652 C C . GLU A 1 81 ? 10.251 6.860 -12.062 1.00 95.25 81 GLU A C 1
ATOM 654 O O . GLU A 1 81 ? 10.599 6.959 -13.241 1.00 95.25 81 GLU A O 1
ATOM 659 N N . ALA A 1 82 ? 10.971 7.381 -11.068 1.00 96.25 82 ALA A N 1
ATOM 660 C CA . ALA A 1 82 ? 12.221 8.094 -11.291 1.00 96.25 82 ALA A CA 1
ATOM 661 C C . ALA A 1 82 ? 13.316 7.174 -11.855 1.00 96.25 82 ALA A C 1
ATOM 663 O O . ALA A 1 82 ? 14.011 7.561 -12.794 1.00 96.25 82 ALA A O 1
ATOM 664 N N . ILE A 1 83 ? 13.459 5.960 -11.312 1.00 95.38 83 ILE A N 1
ATOM 665 C CA . ILE A 1 83 ? 14.455 4.983 -11.779 1.00 95.38 83 ILE A CA 1
ATOM 666 C C . ILE A 1 83 ? 14.087 4.482 -13.180 1.00 95.38 83 ILE A C 1
ATOM 668 O O . ILE A 1 83 ? 14.953 4.429 -14.047 1.00 95.38 83 ILE A O 1
ATOM 672 N N . TYR A 1 84 ? 12.809 4.191 -13.435 1.00 94.19 84 TYR A N 1
ATOM 673 C CA . TYR A 1 84 ? 12.329 3.768 -14.750 1.00 94.19 84 TYR A CA 1
ATOM 674 C C . TYR A 1 84 ? 12.563 4.852 -15.807 1.00 94.19 84 TYR A C 1
ATOM 676 O O . TYR A 1 84 ? 13.069 4.569 -16.884 1.00 94.19 84 TYR A O 1
ATOM 684 N N . SER A 1 85 ? 12.315 6.121 -15.475 1.00 94.31 85 SER A N 1
ATOM 685 C CA . SER A 1 85 ? 12.615 7.238 -16.380 1.00 94.31 85 SER A CA 1
ATOM 686 C C . SER A 1 85 ? 14.110 7.321 -16.718 1.00 94.31 85 SER A C 1
ATOM 688 O O . SER A 1 85 ? 14.476 7.572 -17.865 1.00 94.31 85 SER A O 1
ATOM 690 N N . GLN A 1 86 ? 14.991 7.080 -15.739 1.00 94.31 86 GLN A N 1
ATOM 691 C CA . GLN A 1 86 ? 16.437 6.999 -15.979 1.00 94.31 86 GLN A CA 1
ATOM 692 C C . GLN A 1 86 ? 16.808 5.790 -16.842 1.00 94.31 86 GLN A C 1
ATOM 694 O O . GLN A 1 86 ? 17.698 5.902 -17.685 1.00 94.31 86 GLN A O 1
ATOM 699 N N . LEU A 1 87 ? 16.129 4.657 -16.647 1.00 92.50 87 LEU A N 1
ATOM 700 C CA . LEU A 1 87 ? 16.305 3.462 -17.460 1.00 92.50 87 LEU A CA 1
ATOM 701 C C . LEU A 1 87 ? 15.947 3.738 -18.923 1.00 92.50 87 LEU A C 1
ATOM 703 O O . LEU A 1 87 ? 16.770 3.444 -19.782 1.00 92.50 87 LEU A O 1
ATOM 707 N N . CYS A 1 88 ? 14.800 4.366 -19.204 1.00 91.06 88 CYS A N 1
ATOM 708 C CA . CYS A 1 88 ? 14.400 4.729 -20.568 1.00 91.06 88 CYS A CA 1
ATOM 709 C C . CYS A 1 88 ? 15.475 5.569 -21.267 1.00 91.06 88 CYS A C 1
ATOM 711 O O . CYS A 1 88 ? 15.932 5.216 -22.349 1.00 91.06 88 CYS A O 1
ATOM 713 N N . VAL A 1 89 ? 15.959 6.622 -20.598 1.00 91.25 89 VAL A N 1
ATOM 714 C CA . VAL A 1 89 ? 17.030 7.478 -21.135 1.00 91.25 89 VAL A CA 1
ATOM 715 C C . VAL A 1 89 ? 18.308 6.675 -21.404 1.00 91.25 89 VAL A C 1
ATOM 717 O O . VAL A 1 89 ? 18.947 6.864 -22.436 1.00 91.25 89 VAL A O 1
ATOM 720 N N . SER A 1 90 ? 18.683 5.774 -20.494 1.00 89.31 90 SER A N 1
ATOM 721 C CA . SER A 1 90 ? 19.872 4.923 -20.638 1.00 89.31 90 SER A CA 1
ATOM 722 C C . SER A 1 90 ? 19.736 3.931 -21.798 1.00 89.31 90 SER A C 1
ATOM 724 O O . SER A 1 90 ? 20.693 3.692 -22.533 1.00 89.31 90 SER A O 1
ATOM 726 N N . VAL A 1 91 ? 18.543 3.366 -21.994 1.00 89.00 91 VAL A N 1
ATOM 727 C CA . VAL A 1 91 ? 18.245 2.447 -23.097 1.00 89.00 91 VAL A CA 1
ATOM 728 C C . VAL A 1 91 ? 18.294 3.176 -24.435 1.00 89.00 91 VAL A C 1
ATOM 730 O O . VAL A 1 91 ? 18.950 2.689 -25.353 1.00 89.00 91 VAL A O 1
ATOM 733 N N . ASP A 1 92 ? 17.701 4.364 -24.540 1.00 87.12 92 ASP A N 1
ATOM 734 C CA . ASP A 1 92 ? 17.756 5.174 -25.761 1.00 87.12 92 ASP A CA 1
ATOM 735 C C . ASP A 1 92 ? 19.195 5.556 -26.125 1.00 87.12 92 ASP A C 1
ATOM 737 O O . ASP A 1 92 ? 19.620 5.390 -27.271 1.00 87.12 92 ASP A O 1
ATOM 741 N N . GLN A 1 93 ? 19.992 5.987 -25.143 1.00 86.75 93 GLN A N 1
ATOM 742 C CA . GLN A 1 93 ? 21.412 6.295 -25.347 1.00 86.75 93 GLN A CA 1
ATOM 743 C C . GLN A 1 93 ? 22.189 5.096 -25.907 1.00 86.75 93 GLN A C 1
ATOM 745 O O . GLN A 1 93 ? 23.002 5.262 -26.816 1.00 86.75 93 GLN A O 1
ATOM 750 N N . ASN A 1 94 ? 21.899 3.889 -25.420 1.00 83.94 94 ASN A N 1
ATOM 751 C CA . ASN A 1 94 ? 22.562 2.665 -25.867 1.00 83.94 94 ASN A CA 1
ATOM 752 C C . ASN A 1 94 ? 22.018 2.098 -27.187 1.00 83.94 94 ASN A C 1
ATOM 754 O O . ASN A 1 94 ? 22.745 1.380 -27.870 1.00 83.94 94 ASN A O 1
ATOM 758 N N . ARG A 1 95 ? 20.772 2.412 -27.573 1.00 80.19 95 ARG A N 1
ATOM 759 C CA . ARG A 1 95 ? 20.184 2.013 -28.868 1.00 80.19 95 ARG A CA 1
ATOM 760 C C . ARG A 1 95 ? 20.679 2.871 -30.028 1.00 80.19 95 ARG A C 1
ATOM 762 O O . ARG A 1 95 ? 20.881 2.345 -31.118 1.00 80.19 95 ARG A O 1
ATOM 769 N N . PHE A 1 96 ? 20.836 4.177 -29.807 1.00 76.88 96 PHE A N 1
ATOM 770 C CA . PHE A 1 96 ? 21.176 5.137 -30.864 1.00 76.88 96 PHE A CA 1
ATOM 771 C C . PHE A 1 96 ? 22.650 5.576 -30.853 1.00 76.88 96 PHE A C 1
ATOM 773 O O . PHE A 1 96 ? 23.118 6.157 -31.833 1.00 76.88 96 PHE A O 1
ATOM 780 N N . GLY A 1 97 ? 23.381 5.319 -29.766 1.00 72.81 97 GLY A N 1
ATOM 781 C CA . GLY A 1 97 ? 24.812 5.602 -29.641 1.00 72.81 97 GLY A CA 1
ATOM 782 C C . GLY A 1 97 ? 25.711 4.412 -29.987 1.00 72.81 97 GLY A C 1
ATOM 783 O O . GLY A 1 97 ? 25.251 3.343 -30.377 1.00 72.81 97 GLY A O 1
ATOM 784 N N . THR A 1 98 ? 27.023 4.592 -29.814 1.00 71.81 98 THR A N 1
ATOM 785 C CA . THR A 1 98 ? 27.991 3.486 -29.723 1.00 71.81 98 THR A CA 1
ATOM 786 C C . THR A 1 98 ? 28.203 3.142 -28.245 1.00 71.81 98 THR A C 1
ATOM 788 O O . THR A 1 98 ? 29.028 3.800 -27.602 1.00 71.81 98 THR A O 1
ATOM 791 N N . PRO A 1 99 ? 27.449 2.182 -27.679 1.00 70.69 99 PRO A N 1
ATOM 792 C CA . PRO A 1 99 ? 27.527 1.867 -26.258 1.00 70.69 99 PRO A CA 1
ATOM 793 C C . PRO A 1 99 ? 28.908 1.316 -25.899 1.00 70.69 99 PRO A C 1
ATOM 795 O O . PRO A 1 99 ? 29.443 0.457 -26.603 1.00 70.69 99 PRO A O 1
ATOM 798 N N . ASN A 1 100 ? 29.483 1.796 -24.797 1.00 78.69 100 ASN A N 1
ATOM 799 C CA . ASN A 1 100 ? 30.625 1.137 -24.163 1.00 78.69 100 ASN A CA 1
ATOM 800 C C . ASN A 1 100 ? 30.133 0.150 -23.084 1.00 78.69 100 ASN A C 1
ATOM 802 O O . ASN A 1 100 ? 28.984 0.213 -22.642 1.00 78.69 100 ASN A O 1
ATOM 806 N N . ASP A 1 101 ? 31.010 -0.745 -22.626 1.00 76.19 101 ASP A N 1
ATOM 807 C CA . ASP A 1 101 ? 30.660 -1.764 -21.623 1.00 76.19 101 ASP A CA 1
ATOM 808 C C . ASP A 1 101 ? 30.122 -1.165 -20.308 1.00 76.19 101 ASP A C 1
ATOM 810 O O . ASP A 1 101 ? 29.259 -1.758 -19.657 1.00 76.19 101 ASP A O 1
ATOM 814 N N . ASN A 1 102 ? 30.572 0.038 -19.929 1.00 80.75 102 ASN A N 1
ATOM 815 C CA . ASN A 1 102 ? 30.096 0.722 -18.724 1.00 80.75 102 ASN A CA 1
ATOM 816 C C . ASN A 1 102 ? 28.653 1.229 -18.869 1.00 80.75 102 ASN A C 1
ATOM 818 O O . ASN A 1 102 ? 27.890 1.169 -17.905 1.00 80.75 102 ASN A O 1
ATOM 822 N N . ASP A 1 103 ? 28.255 1.708 -20.048 1.00 81.62 103 ASP A N 1
ATOM 823 C CA . ASP A 1 103 ? 26.896 2.198 -20.310 1.00 81.62 103 ASP A CA 1
ATOM 824 C C . ASP A 1 103 ? 25.881 1.046 -20.335 1.00 81.62 103 ASP A C 1
ATOM 826 O O . ASP A 1 103 ? 24.741 1.178 -19.867 1.00 81.62 103 ASP A O 1
ATOM 830 N N . LEU A 1 104 ? 26.319 -0.116 -20.820 1.00 79.88 104 LEU A N 1
ATOM 831 C CA . LEU A 1 104 ? 25.551 -1.356 -20.787 1.00 79.88 104 LEU A CA 1
ATOM 832 C C . LEU A 1 104 ? 25.358 -1.849 -19.349 1.00 79.88 104 LEU A C 1
ATOM 834 O O . LEU A 1 104 ? 24.226 -2.119 -18.943 1.00 79.88 104 LEU A O 1
ATOM 838 N N . LEU A 1 105 ? 26.435 -1.878 -18.555 1.00 82.06 105 LEU A N 1
ATOM 839 C CA . LEU A 1 105 ? 26.379 -2.219 -17.131 1.00 82.06 105 LEU A CA 1
ATOM 840 C C . LEU A 1 105 ? 25.482 -1.249 -16.350 1.00 82.06 105 LEU A C 1
ATOM 842 O O . LEU A 1 105 ? 24.698 -1.655 -15.500 1.00 82.06 105 LEU A O 1
ATOM 846 N N . LYS A 1 106 ? 25.553 0.051 -16.641 1.00 87.00 106 LYS A N 1
ATOM 847 C CA . LYS A 1 106 ? 24.685 1.047 -16.005 1.00 87.00 106 LYS A CA 1
ATOM 848 C C . LYS A 1 106 ? 23.208 0.777 -16.295 1.00 87.00 106 LYS A C 1
ATOM 850 O O . LYS A 1 106 ? 22.378 0.927 -15.402 1.00 87.00 106 LYS A O 1
ATOM 855 N N . THR A 1 107 ? 22.882 0.369 -17.518 1.00 87.56 107 THR A N 1
ATOM 856 C CA . THR A 1 107 ? 21.503 0.061 -17.921 1.00 87.56 107 THR A CA 1
ATOM 857 C C . THR A 1 107 ? 20.980 -1.193 -17.234 1.00 87.56 107 THR A C 1
ATOM 859 O O . THR A 1 107 ? 19.861 -1.175 -16.726 1.00 87.56 107 THR A O 1
ATOM 862 N N . SER A 1 108 ? 21.786 -2.256 -17.148 1.00 84.62 108 SER A N 1
ATOM 863 C CA . SER A 1 108 ? 21.391 -3.463 -16.411 1.00 84.62 108 SER A CA 1
ATOM 864 C C . SER A 1 108 ? 21.194 -3.179 -14.919 1.00 84.62 108 SER A C 1
ATOM 866 O O . SER A 1 108 ? 20.180 -3.583 -14.359 1.00 84.62 108 SER A O 1
ATOM 868 N N . LEU A 1 109 ? 22.084 -2.396 -14.300 1.00 88.25 109 LEU A N 1
ATOM 869 C CA . LEU A 1 109 ? 21.947 -1.972 -12.902 1.00 88.25 109 LEU A CA 1
ATOM 870 C C . LEU A 1 109 ? 20.694 -1.118 -12.661 1.00 88.25 109 LEU A C 1
ATOM 872 O O . LEU A 1 109 ? 20.105 -1.170 -11.585 1.00 88.25 109 LEU A O 1
ATOM 876 N N . LEU A 1 110 ? 20.285 -0.293 -13.628 1.00 91.50 110 LEU A N 1
ATOM 877 C CA . LEU A 1 110 ? 19.037 0.464 -13.526 1.00 91.50 110 LEU A CA 1
ATOM 878 C C . LEU A 1 110 ? 17.818 -0.459 -13.603 1.00 91.50 110 LEU A C 1
ATOM 880 O O . LEU A 1 110 ? 16.901 -0.282 -12.807 1.00 91.50 110 LEU A O 1
ATOM 884 N N . ALA A 1 111 ? 17.820 -1.452 -14.496 1.00 90.19 111 ALA A N 1
ATOM 885 C CA . ALA A 1 111 ? 16.750 -2.447 -14.583 1.00 90.19 111 ALA A CA 1
ATOM 886 C C . ALA A 1 111 ? 16.631 -3.269 -13.286 1.00 90.19 111 ALA A C 1
ATOM 888 O O . ALA A 1 111 ? 15.532 -3.433 -12.761 1.00 90.19 111 ALA A O 1
ATOM 889 N N . GLU A 1 112 ? 17.761 -3.692 -12.712 1.00 90.06 112 GLU A N 1
ATOM 890 C CA . GLU A 1 112 ? 17.819 -4.357 -11.403 1.00 90.06 112 GLU A CA 1
ATOM 891 C C . GLU A 1 112 ? 17.230 -3.481 -10.294 1.00 90.06 112 GLU A C 1
ATOM 893 O O . GLU A 1 112 ? 16.351 -3.922 -9.562 1.00 90.06 112 GLU A O 1
ATOM 898 N N . LYS A 1 113 ? 17.592 -2.195 -10.242 1.00 93.31 113 LYS A N 1
ATOM 899 C CA . LYS A 1 113 ? 17.014 -1.258 -9.266 1.00 93.31 113 LYS A CA 1
ATOM 900 C C . LYS A 1 113 ? 15.509 -1.051 -9.426 1.00 93.31 113 LYS A C 1
ATOM 902 O O . LYS A 1 113 ? 14.831 -0.798 -8.429 1.00 93.31 113 LYS A O 1
ATOM 907 N N . VAL A 1 114 ? 14.977 -1.097 -10.652 1.00 93.88 114 VAL A N 1
ATOM 90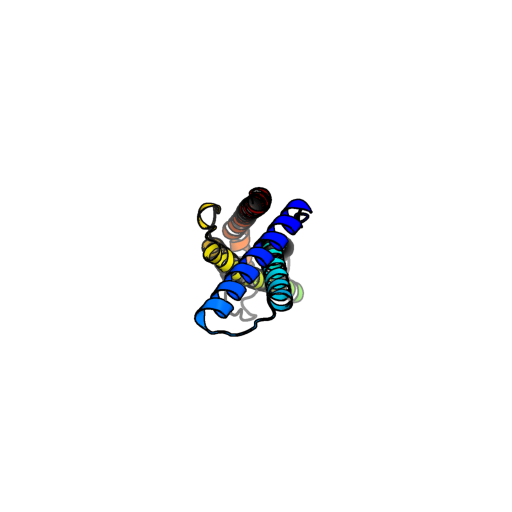8 C CA . VAL A 1 114 ? 13.519 -1.071 -10.859 1.00 93.88 114 VAL A CA 1
ATOM 909 C C . VAL A 1 114 ? 12.896 -2.331 -10.260 1.00 93.88 114 VAL A C 1
ATOM 911 O O . VAL A 1 114 ? 11.910 -2.217 -9.532 1.00 93.88 114 VAL A O 1
ATOM 914 N N . ASN A 1 115 ? 13.492 -3.501 -10.493 1.00 92.19 115 ASN A N 1
ATOM 915 C CA . ASN A 1 115 ? 13.018 -4.770 -9.941 1.00 92.19 115 ASN A CA 1
ATOM 916 C C . ASN A 1 115 ? 13.070 -4.811 -8.414 1.00 92.19 115 ASN A C 1
ATOM 918 O O . ASN A 1 115 ? 12.065 -5.146 -7.793 1.00 92.19 115 ASN A O 1
ATOM 922 N N . ASP A 1 116 ? 14.167 -4.364 -7.805 1.00 93.56 116 ASP A N 1
ATOM 923 C CA . ASP A 1 116 ? 14.274 -4.246 -6.348 1.00 93.56 116 ASP A CA 1
ATOM 924 C C . ASP A 1 116 ? 13.145 -3.374 -5.778 1.00 93.56 116 ASP A C 1
ATOM 926 O O . ASP A 1 116 ? 12.555 -3.673 -4.738 1.00 93.56 116 ASP A O 1
ATOM 930 N N . ASN A 1 117 ? 12.807 -2.279 -6.468 1.00 95.19 117 ASN A N 1
ATOM 931 C CA . ASN A 1 117 ? 11.720 -1.406 -6.040 1.00 95.19 117 ASN A CA 1
ATOM 932 C C . ASN A 1 117 ? 10.341 -2.064 -6.205 1.00 95.19 117 ASN A C 1
ATOM 934 O O . ASN A 1 117 ? 9.479 -1.912 -5.337 1.00 95.19 117 ASN A O 1
ATOM 938 N N . ILE A 1 118 ? 10.145 -2.819 -7.287 1.00 95.75 118 ILE A N 1
ATOM 939 C CA . ILE A 1 118 ? 8.943 -3.624 -7.511 1.00 95.75 118 ILE A CA 1
ATOM 940 C C . ILE A 1 118 ? 8.767 -4.652 -6.390 1.00 95.75 118 ILE A C 1
ATOM 942 O O . ILE A 1 118 ? 7.661 -4.778 -5.864 1.00 95.75 118 ILE A O 1
ATOM 946 N N . ASP A 1 119 ? 9.828 -5.336 -5.971 1.00 95.12 119 ASP A N 1
ATOM 947 C CA . ASP A 1 119 ? 9.762 -6.313 -4.882 1.00 95.12 119 ASP A CA 1
ATOM 948 C C . ASP A 1 119 ? 9.341 -5.660 -3.561 1.00 95.12 119 ASP A C 1
ATOM 950 O O . ASP A 1 119 ? 8.463 -6.171 -2.858 1.00 95.12 119 ASP A O 1
ATOM 954 N N . VAL A 1 120 ? 9.880 -4.476 -3.253 1.00 96.19 120 VAL A N 1
ATOM 955 C CA . VAL A 1 120 ? 9.445 -3.684 -2.092 1.00 96.19 120 VAL A CA 1
ATOM 956 C C . VAL A 1 120 ? 7.963 -3.306 -2.200 1.00 96.19 120 VAL A C 1
ATOM 958 O O . VAL A 1 120 ? 7.217 -3.452 -1.228 1.00 96.19 120 VAL A O 1
ATOM 961 N N . LEU A 1 121 ? 7.504 -2.859 -3.374 1.00 96.81 121 LEU A N 1
ATOM 962 C CA . LEU A 1 121 ? 6.091 -2.548 -3.612 1.00 96.81 121 LEU A CA 1
ATOM 963 C C . LEU A 1 121 ? 5.199 -3.779 -3.430 1.00 96.81 121 LEU A C 1
ATOM 965 O O . LEU A 1 121 ? 4.139 -3.671 -2.817 1.00 96.81 121 LEU A O 1
ATOM 969 N N . ILE A 1 122 ? 5.613 -4.952 -3.913 1.00 96.81 122 ILE A N 1
ATOM 970 C CA . ILE A 1 122 ? 4.862 -6.204 -3.758 1.00 96.81 122 ILE A CA 1
ATOM 971 C C . ILE A 1 122 ? 4.659 -6.528 -2.274 1.00 96.81 122 ILE A C 1
ATOM 973 O O . ILE A 1 122 ? 3.534 -6.827 -1.872 1.00 96.81 122 ILE A O 1
ATOM 977 N N . VAL A 1 123 ? 5.703 -6.401 -1.451 1.00 96.81 123 VAL A N 1
ATOM 978 C CA . VAL A 1 123 ? 5.611 -6.613 0.005 1.00 96.81 123 VAL A CA 1
ATOM 979 C C . VAL A 1 123 ? 4.645 -5.618 0.655 1.00 96.81 123 VAL A C 1
ATOM 981 O O . VAL A 1 123 ? 3.834 -5.990 1.510 1.00 96.81 123 VAL A O 1
ATOM 984 N N . ASP A 1 124 ? 4.684 -4.354 0.238 1.00 96.31 124 ASP A N 1
ATOM 985 C CA . ASP A 1 124 ? 3.753 -3.336 0.725 1.00 96.31 124 ASP A CA 1
ATOM 986 C C . ASP A 1 124 ? 2.304 -3.637 0.327 1.00 96.31 124 ASP A C 1
ATOM 988 O O . ASP A 1 124 ? 1.388 -3.450 1.133 1.00 96.31 124 ASP A O 1
ATOM 992 N N . PHE A 1 125 ? 2.089 -4.161 -0.879 1.00 97.38 125 PHE A N 1
ATOM 993 C CA . PHE A 1 125 ? 0.777 -4.589 -1.349 1.00 97.38 125 PHE A CA 1
ATOM 994 C C . PHE A 1 125 ? 0.265 -5.846 -0.644 1.00 97.38 125 PHE A C 1
ATOM 996 O O . PHE A 1 125 ? -0.931 -5.919 -0.366 1.00 97.38 125 PHE A O 1
ATOM 1003 N N . ASP A 1 126 ? 1.131 -6.792 -0.279 1.00 96.50 126 ASP A N 1
ATOM 1004 C CA . ASP A 1 126 ? 0.753 -7.934 0.565 1.00 96.50 126 ASP A CA 1
ATOM 1005 C C . ASP A 1 126 ? 0.270 -7.466 1.943 1.00 96.50 126 ASP A C 1
ATOM 1007 O O . ASP A 1 126 ? -0.687 -8.002 2.509 1.00 96.50 126 ASP A O 1
ATOM 1011 N N . PHE A 1 127 ? 0.920 -6.445 2.503 1.00 95.25 127 PHE A N 1
ATOM 1012 C CA . PHE A 1 127 ? 0.472 -5.840 3.750 1.00 95.25 127 PHE A CA 1
ATOM 1013 C C . PHE A 1 127 ? -0.847 -5.075 3.574 1.00 95.25 127 PHE A C 1
ATOM 1015 O O . PHE A 1 127 ? -1.748 -5.209 4.406 1.00 95.25 127 PHE A O 1
ATOM 1022 N N . TYR A 1 128 ? -0.999 -4.328 2.479 1.00 95.88 128 TYR A N 1
ATOM 1023 C CA . TYR A 1 128 ? -2.243 -3.629 2.162 1.00 95.88 128 TYR A CA 1
ATOM 1024 C C . TYR A 1 128 ? -3.425 -4.596 2.003 1.00 95.88 128 TYR A C 1
ATOM 1026 O O . TYR A 1 128 ? -4.494 -4.364 2.566 1.00 95.88 128 TYR A O 1
ATOM 1034 N N . GLU A 1 129 ? -3.223 -5.719 1.316 1.00 95.50 129 GLU A N 1
ATOM 1035 C CA . GLU A 1 129 ? -4.224 -6.773 1.146 1.00 95.50 129 GLU A CA 1
ATOM 1036 C C . GLU A 1 129 ? -4.683 -7.349 2.488 1.00 95.50 129 GLU A C 1
ATOM 1038 O O . GLU A 1 129 ? -5.884 -7.444 2.749 1.00 95.50 129 GLU A O 1
ATOM 1043 N N . LYS A 1 130 ? -3.738 -7.650 3.388 1.00 95.06 130 LYS A N 1
ATOM 1044 C CA . LYS A 1 130 ? -4.060 -8.115 4.745 1.00 95.06 130 LYS A CA 1
ATOM 1045 C C . LYS A 1 130 ? -4.938 -7.116 5.494 1.00 95.06 130 LYS A C 1
ATOM 1047 O O . LYS A 1 130 ? -5.884 -7.532 6.156 1.00 95.06 130 LYS A O 1
ATOM 1052 N N . ILE A 1 131 ? -4.654 -5.817 5.380 1.00 92.81 131 ILE A N 1
ATOM 1053 C CA . ILE A 1 131 ? -5.458 -4.755 6.005 1.00 92.81 131 ILE A CA 1
ATOM 1054 C C . ILE A 1 131 ? -6.866 -4.723 5.412 1.00 92.81 131 ILE A C 1
ATOM 1056 O O . ILE A 1 131 ? -7.833 -4.679 6.174 1.00 92.81 131 ILE A O 1
ATOM 1060 N N . ILE A 1 132 ? -6.992 -4.759 4.082 1.00 94.31 132 ILE A N 1
ATOM 1061 C CA . ILE A 1 132 ? -8.293 -4.740 3.403 1.00 94.31 132 ILE A CA 1
ATOM 1062 C C . ILE A 1 132 ? -9.171 -5.886 3.908 1.00 94.31 132 ILE A C 1
ATOM 1064 O O . ILE A 1 132 ? -10.298 -5.633 4.326 1.00 94.31 132 ILE A O 1
ATOM 1068 N N . ILE A 1 133 ? -8.631 -7.107 3.948 1.00 93.81 133 ILE A N 1
ATOM 1069 C CA . ILE A 1 133 ? -9.362 -8.306 4.380 1.00 93.81 133 ILE A CA 1
ATOM 1070 C C . ILE A 1 133 ? -9.681 -8.248 5.879 1.00 93.81 133 ILE A C 1
ATOM 1072 O O . ILE A 1 133 ? -10.810 -8.498 6.303 1.00 93.81 133 ILE A O 1
ATOM 1076 N N . GLN A 1 134 ? -8.697 -7.896 6.713 1.00 92.19 134 GLN A N 1
ATOM 1077 C CA . GLN A 1 134 ? -8.858 -7.870 8.169 1.00 92.19 134 GLN A CA 1
ATOM 1078 C C . GLN A 1 134 ? -9.937 -6.876 8.619 1.00 92.19 134 GLN A C 1
ATOM 1080 O O . GLN A 1 134 ? -10.658 -7.144 9.584 1.00 92.19 134 GLN A O 1
ATOM 1085 N N . TYR A 1 135 ? -10.038 -5.730 7.945 1.00 90.12 135 TYR A N 1
ATOM 1086 C CA . TYR A 1 135 ? -10.977 -4.662 8.292 1.00 90.12 135 TYR A CA 1
ATOM 1087 C C . TYR A 1 135 ? -12.200 -4.582 7.377 1.00 90.12 135 TYR A C 1
ATOM 1089 O O . TYR A 1 135 ? -13.046 -3.712 7.583 1.00 90.12 135 TYR A O 1
ATOM 1097 N N . LYS A 1 136 ? -12.334 -5.515 6.430 1.00 93.31 136 LYS A N 1
ATOM 1098 C CA . LYS A 1 136 ? -13.452 -5.616 5.488 1.00 93.31 136 LYS A CA 1
ATOM 1099 C C . LYS A 1 136 ? -13.668 -4.337 4.665 1.00 93.31 136 LYS A C 1
ATOM 1101 O O . LYS A 1 136 ? -14.756 -3.751 4.654 1.00 93.31 136 LYS A O 1
ATOM 1106 N N . PHE A 1 137 ? -12.598 -3.841 4.042 1.00 93.56 137 PHE A N 1
ATOM 1107 C CA . PHE A 1 137 ? -12.617 -2.633 3.206 1.00 93.56 137 PHE A CA 1
ATOM 1108 C C . PHE A 1 137 ? -12.817 -2.911 1.710 1.00 93.56 137 PHE A C 1
ATOM 1110 O O . PHE A 1 137 ? -12.723 -1.985 0.908 1.00 93.56 137 PHE A O 1
ATOM 1117 N N . GLU A 1 138 ? -13.134 -4.144 1.318 1.00 93.38 138 GLU A N 1
ATOM 1118 C CA . GLU A 1 138 ? -13.269 -4.572 -0.081 1.00 93.38 138 GLU A CA 1
ATOM 1119 C C . GLU A 1 138 ? -14.303 -3.744 -0.853 1.00 93.38 138 GLU A C 1
ATOM 1121 O O . GLU A 1 138 ? -14.148 -3.507 -2.044 1.00 93.38 138 GLU A O 1
ATOM 1126 N N . SER A 1 139 ? -15.345 -3.250 -0.181 1.00 92.94 139 SER A N 1
ATOM 1127 C CA . SER A 1 139 ? -16.381 -2.428 -0.817 1.00 92.94 139 SER A CA 1
ATOM 1128 C C . SER A 1 139 ? -15.941 -0.993 -1.133 1.00 92.94 139 SER A C 1
ATOM 1130 O O . SER A 1 139 ? -16.699 -0.250 -1.751 1.00 92.94 139 SER A O 1
ATOM 1132 N N . LEU A 1 140 ? -14.788 -0.550 -0.624 1.00 92.06 140 LEU A N 1
ATOM 1133 C CA . LEU A 1 140 ? -14.308 0.834 -0.749 1.00 92.06 140 LEU A CA 1
ATOM 1134 C C . LEU A 1 140 ? -13.236 0.994 -1.821 1.00 92.06 140 LEU A C 1
ATOM 1136 O O . LEU A 1 140 ? -12.920 2.128 -2.187 1.00 92.06 140 LEU A O 1
ATOM 1140 N N . ILE A 1 141 ? -12.677 -0.122 -2.280 1.00 94.00 141 ILE A N 1
ATOM 1141 C CA . ILE A 1 141 ? -11.569 -0.143 -3.222 1.00 94.00 141 ILE A CA 1
ATOM 1142 C C . ILE A 1 141 ? -12.081 -0.334 -4.649 1.00 94.00 141 ILE A C 1
ATOM 1144 O O . ILE A 1 141 ? -13.051 -1.050 -4.893 1.00 94.00 141 ILE A O 1
ATOM 1148 N N . GLN A 1 142 ? -11.440 0.339 -5.594 1.00 93.12 142 GLN A N 1
ATOM 1149 C CA . GLN A 1 142 ? -11.656 0.173 -7.025 1.00 93.12 142 GLN A CA 1
ATOM 1150 C C . GLN A 1 142 ? -10.732 -0.887 -7.611 1.00 93.12 142 GLN A C 1
ATOM 1152 O O . GLN A 1 142 ? -11.103 -1.524 -8.593 1.00 93.12 142 GLN A O 1
ATOM 1157 N N . ILE A 1 143 ? -9.541 -1.055 -7.031 1.00 93.06 143 ILE A N 1
ATOM 1158 C CA . ILE A 1 143 ? -8.551 -2.023 -7.489 1.00 93.06 143 ILE A CA 1
ATOM 1159 C C . ILE A 1 143 ? -8.058 -2.896 -6.344 1.00 93.06 143 ILE A C 1
ATOM 1161 O O . ILE A 1 143 ? -7.690 -2.414 -5.270 1.00 93.06 143 ILE A O 1
ATOM 1165 N N . PHE A 1 144 ? -8.020 -4.205 -6.583 1.00 94.12 144 PHE A N 1
ATOM 1166 C CA . PHE A 1 144 ? -7.469 -5.133 -5.608 1.00 94.12 144 PHE A CA 1
ATOM 1167 C C . PHE A 1 144 ? -5.934 -5.134 -5.661 1.00 94.12 144 PHE A C 1
ATOM 1169 O O . PHE A 1 144 ? -5.356 -5.168 -6.749 1.00 94.12 144 PHE A O 1
ATOM 1176 N N . PRO A 1 145 ? -5.244 -5.197 -4.504 1.00 95.12 145 PRO A N 1
ATOM 1177 C CA . PRO A 1 145 ? -3.780 -5.275 -4.450 1.00 95.12 145 PRO A CA 1
ATOM 1178 C C . PRO A 1 145 ? -3.189 -6.391 -5.316 1.00 95.12 145 PRO A C 1
ATOM 1180 O O . PRO A 1 145 ? -2.100 -6.247 -5.866 1.00 95.12 145 PRO A O 1
ATOM 1183 N N . GLN A 1 146 ? -3.914 -7.503 -5.459 1.00 95.06 146 GLN A N 1
ATOM 1184 C CA . GLN A 1 146 ? -3.498 -8.637 -6.274 1.00 95.06 146 GLN A CA 1
ATOM 1185 C C . GLN A 1 146 ? -3.364 -8.284 -7.762 1.00 95.06 146 GLN A C 1
ATOM 1187 O O . GLN A 1 146 ? -2.399 -8.717 -8.390 1.00 95.06 146 GLN A O 1
ATOM 1192 N N . GLU A 1 147 ? -4.267 -7.472 -8.319 1.00 94.81 147 GLU A N 1
ATOM 1193 C CA . GLU A 1 147 ? -4.160 -7.005 -9.710 1.00 94.81 147 GLU A CA 1
ATOM 1194 C C . GLU A 1 147 ? -2.929 -6.122 -9.903 1.00 94.81 147 GLU A C 1
ATOM 1196 O O . GLU A 1 147 ? -2.167 -6.319 -10.852 1.00 94.81 147 GLU A O 1
ATOM 1201 N N . VAL A 1 148 ? -2.670 -5.216 -8.955 1.00 96.00 148 VAL A N 1
ATOM 1202 C CA . VAL A 1 148 ? -1.479 -4.359 -8.998 1.00 96.00 148 VAL A CA 1
ATOM 1203 C C . VAL A 1 148 ? -0.208 -5.201 -8.944 1.00 96.00 148 VAL A C 1
ATOM 1205 O O . VAL A 1 148 ? 0.682 -5.017 -9.769 1.00 96.00 148 VAL A O 1
ATOM 1208 N N . LYS A 1 149 ? -0.139 -6.186 -8.039 1.00 96.88 149 LYS A N 1
ATOM 1209 C CA . LYS A 1 149 ? 0.997 -7.117 -7.944 1.00 96.88 149 LYS A CA 1
ATOM 1210 C C . LYS A 1 149 ? 1.219 -7.904 -9.234 1.00 96.88 149 LYS A C 1
ATOM 1212 O O . LYS A 1 149 ? 2.366 -8.127 -9.603 1.00 96.88 149 LYS A O 1
ATOM 1217 N N . ILE A 1 150 ? 0.157 -8.343 -9.913 1.00 96.38 150 ILE A N 1
ATOM 1218 C CA . ILE A 1 150 ? 0.278 -9.059 -11.192 1.00 96.38 150 ILE A CA 1
ATOM 1219 C C . ILE A 1 150 ? 0.912 -8.151 -12.248 1.00 96.38 150 ILE A C 1
ATOM 1221 O O . ILE A 1 150 ? 1.858 -8.576 -12.907 1.00 96.38 150 ILE A O 1
ATOM 1225 N N . ASN A 1 151 ? 0.433 -6.913 -12.387 1.00 95.69 151 ASN A N 1
ATOM 1226 C CA . ASN A 1 151 ? 1.011 -5.947 -13.320 1.00 95.69 151 ASN A CA 1
ATOM 1227 C C . ASN A 1 151 ? 2.482 -5.631 -12.971 1.00 95.69 151 ASN A C 1
ATOM 1229 O O . ASN A 1 151 ? 3.346 -5.734 -13.836 1.00 95.69 151 ASN A O 1
ATOM 1233 N N . LEU A 1 152 ? 2.805 -5.390 -11.696 1.00 95.50 152 LEU A N 1
ATOM 1234 C CA . LEU A 1 152 ? 4.186 -5.157 -11.256 1.00 95.50 152 LEU A CA 1
ATOM 1235 C C . LEU A 1 152 ? 5.113 -6.347 -11.557 1.00 95.50 152 LEU A C 1
ATOM 1237 O O . LEU A 1 152 ? 6.226 -6.161 -12.037 1.00 95.50 152 LEU A O 1
ATOM 1241 N N . LYS A 1 153 ? 4.649 -7.583 -11.340 1.00 94.88 153 LYS A N 1
ATOM 1242 C CA . LYS A 1 153 ? 5.421 -8.790 -11.678 1.00 94.88 153 LYS A CA 1
ATOM 1243 C C . LYS A 1 153 ? 5.654 -8.932 -13.179 1.00 94.88 153 LYS A C 1
ATOM 1245 O O . LYS A 1 153 ? 6.731 -9.372 -13.566 1.00 94.88 153 LYS A O 1
ATOM 1250 N N . LYS A 1 154 ? 4.680 -8.562 -14.019 1.00 92.69 154 LYS A N 1
ATOM 1251 C CA . LYS A 1 154 ? 4.878 -8.529 -15.477 1.00 92.69 154 LYS A CA 1
ATOM 1252 C C . LYS A 1 154 ? 5.992 -7.558 -15.845 1.00 92.69 154 LYS A C 1
ATOM 1254 O O . LYS A 1 154 ? 6.892 -7.951 -16.578 1.00 92.69 154 LYS A O 1
ATOM 1259 N N . ILE A 1 155 ? 5.983 -6.356 -15.261 1.00 92.12 155 ILE A N 1
ATOM 1260 C CA . ILE A 1 155 ? 7.061 -5.381 -15.459 1.00 92.12 155 ILE A CA 1
ATOM 1261 C C . ILE A 1 155 ? 8.402 -5.994 -15.060 1.00 92.12 155 ILE A C 1
ATOM 1263 O O . ILE A 1 155 ? 9.334 -5.966 -15.855 1.00 92.12 155 ILE A O 1
ATOM 1267 N N . ALA A 1 156 ? 8.491 -6.607 -13.877 1.00 91.69 156 ALA A N 1
ATOM 1268 C CA . ALA A 1 156 ? 9.749 -7.167 -13.397 1.00 91.69 156 ALA A CA 1
ATOM 1269 C C . ALA A 1 156 ? 10.304 -8.289 -14.289 1.00 91.69 156 ALA A C 1
ATOM 1271 O O . ALA A 1 156 ? 11.507 -8.344 -14.543 1.00 91.69 156 ALA A O 1
ATOM 1272 N N . VAL A 1 157 ? 9.426 -9.162 -14.794 1.00 88.94 157 VAL A N 1
ATOM 1273 C CA . VAL A 1 157 ? 9.795 -10.240 -15.724 1.00 88.94 157 VAL A CA 1
ATOM 1274 C C . VAL A 1 157 ? 10.234 -9.677 -17.074 1.00 88.94 157 VAL A C 1
ATOM 1276 O O . VAL A 1 157 ? 11.242 -10.116 -17.613 1.00 88.94 157 VAL A O 1
ATOM 1279 N N . ASN A 1 158 ? 9.520 -8.688 -17.609 1.00 86.56 158 ASN A N 1
ATOM 1280 C CA . ASN A 1 158 ? 9.829 -8.107 -18.916 1.00 86.56 158 ASN A CA 1
ATOM 1281 C C . ASN A 1 158 ? 11.093 -7.234 -18.890 1.00 86.56 158 ASN A C 1
ATOM 1283 O O . ASN A 1 158 ? 11.806 -7.153 -19.886 1.00 86.56 158 ASN A O 1
ATOM 1287 N N . LEU A 1 159 ? 11.411 -6.624 -17.744 1.00 84.06 159 LEU A N 1
ATOM 1288 C CA . LEU A 1 159 ? 12.679 -5.925 -17.529 1.00 84.06 159 LEU A CA 1
ATOM 1289 C C . LEU A 1 159 ? 13.873 -6.883 -17.389 1.00 84.06 159 LEU A C 1
ATOM 1291 O O . LEU A 1 159 ? 15.006 -6.459 -17.593 1.00 84.06 159 LEU A O 1
ATOM 1295 N N . PHE A 1 160 ? 13.644 -8.161 -17.069 1.00 75.38 160 PHE A N 1
ATOM 1296 C CA . PHE A 1 160 ? 14.680 -9.186 -16.916 1.00 75.38 160 PHE A CA 1
ATOM 1297 C C . PHE A 1 160 ? 14.469 -10.341 -17.911 1.00 75.38 160 PHE A C 1
ATOM 1299 O O . PHE A 1 160 ? 13.920 -11.393 -17.582 1.00 75.38 160 PHE A O 1
ATOM 1306 N N . CYS A 1 161 ? 14.973 -10.196 -19.139 1.00 57.31 161 CYS A N 1
ATOM 1307 C CA . CYS A 1 161 ? 15.004 -11.283 -20.127 1.00 57.31 161 CYS A CA 1
ATOM 1308 C C . CYS A 1 161 ? 16.077 -12.348 -19.803 1.00 57.31 161 CYS A C 1
ATOM 1310 O O . CYS A 1 161 ? 17.019 -12.538 -20.565 1.00 57.31 161 CYS A O 1
ATOM 1312 N N . GLY A 1 162 ? 15.935 -13.061 -18.679 1.00 51.78 162 GLY A N 1
ATOM 1313 C CA . GLY A 1 162 ? 16.783 -14.201 -18.297 1.00 51.78 162 GLY A CA 1
ATOM 1314 C C . GLY A 1 162 ? 18.285 -13.894 -18.169 1.00 51.78 162 GLY A C 1
ATOM 1315 O O . GLY A 1 162 ? 18.732 -12.766 -18.339 1.00 51.78 162 GLY A O 1
ATOM 1316 N N . HIS A 1 163 ? 19.092 -14.900 -17.811 1.00 44.47 163 HIS A N 1
ATOM 1317 C CA . HIS A 1 163 ? 20.544 -14.737 -17.680 1.00 44.47 163 HIS A CA 1
ATOM 1318 C C . HIS A 1 163 ? 21.170 -14.308 -19.014 1.00 44.47 163 HIS A C 1
ATOM 1320 O O . HIS A 1 163 ? 21.258 -15.096 -19.957 1.00 44.47 163 HIS A O 1
ATOM 1326 N N . ILE A 1 164 ? 21.621 -13.057 -19.082 1.00 52.00 164 ILE A N 1
ATOM 1327 C CA . ILE A 1 164 ? 22.317 -12.518 -20.246 1.00 52.00 164 ILE A CA 1
ATOM 1328 C C . ILE A 1 164 ? 23.757 -13.034 -20.204 1.00 52.00 164 ILE A C 1
ATOM 1330 O O . ILE A 1 164 ? 24.579 -12.563 -19.419 1.00 52.00 164 ILE A O 1
ATOM 1334 N N . GLU A 1 165 ? 24.083 -13.999 -21.060 1.00 52.94 165 GLU A N 1
ATOM 1335 C CA . GLU A 1 165 ? 25.475 -14.215 -21.452 1.00 52.94 165 GLU A CA 1
ATOM 1336 C C . GLU A 1 165 ? 25.997 -12.924 -22.105 1.00 52.94 165 GLU A C 1
ATOM 1338 O O . GLU A 1 165 ? 25.321 -12.334 -22.948 1.00 52.94 165 GLU A O 1
ATOM 1343 N N . VAL A 1 166 ? 27.200 -12.481 -21.726 1.00 51.78 166 VAL A N 1
ATOM 1344 C CA . VAL A 1 166 ? 27.826 -11.205 -22.146 1.00 51.78 166 VAL A CA 1
ATOM 1345 C C . VAL A 1 166 ? 27.818 -10.997 -23.675 1.00 51.78 166 VAL A C 1
ATOM 1347 O O . VAL A 1 166 ? 27.772 -9.872 -24.163 1.00 51.78 166 VAL A O 1
ATOM 1350 N N . THR A 1 167 ? 27.762 -12.073 -24.459 1.00 53.69 167 THR A N 1
ATOM 1351 C CA . THR A 1 167 ? 27.635 -12.075 -25.925 1.00 53.69 167 THR A CA 1
ATOM 1352 C C . THR A 1 167 ? 26.267 -11.634 -26.473 1.00 53.69 167 THR A C 1
ATOM 1354 O O . THR A 1 167 ? 26.152 -11.434 -27.681 1.00 53.69 167 THR A O 1
ATOM 1357 N N . ARG A 1 168 ? 25.233 -11.449 -25.638 1.00 65.88 168 ARG A N 1
ATOM 1358 C CA . ARG A 1 168 ? 23.863 -11.059 -26.048 1.00 65.88 168 ARG A CA 1
ATOM 1359 C C . ARG A 1 168 ? 23.399 -9.702 -25.515 1.00 65.88 168 ARG A C 1
ATOM 1361 O O . ARG A 1 168 ? 22.229 -9.357 -25.649 1.00 65.88 168 ARG A O 1
ATOM 1368 N N . VAL A 1 169 ? 24.292 -8.897 -24.945 1.00 70.75 169 VAL A N 1
ATOM 1369 C CA . VAL A 1 169 ? 23.914 -7.630 -24.293 1.00 70.75 169 VAL A CA 1
ATOM 1370 C C . VAL A 1 169 ? 23.271 -6.629 -25.268 1.00 70.75 169 VAL A C 1
ATOM 1372 O O . VAL A 1 169 ? 22.304 -5.961 -24.911 1.00 70.75 169 VAL A O 1
ATOM 1375 N N . SER A 1 170 ? 23.720 -6.566 -26.526 1.00 71.56 170 SER A N 1
ATOM 1376 C CA . SER A 1 170 ? 23.084 -5.717 -27.549 1.00 71.56 170 SER A CA 1
ATOM 1377 C C . SER A 1 170 ? 21.672 -6.187 -27.929 1.00 71.56 170 SER A C 1
ATOM 1379 O O . SER A 1 170 ? 20.784 -5.364 -28.167 1.00 71.56 170 SER A O 1
ATOM 1381 N N . GLN A 1 171 ? 21.441 -7.504 -27.944 1.00 78.62 171 GLN A N 1
ATOM 1382 C CA . GLN A 1 171 ? 20.117 -8.092 -28.160 1.00 78.62 171 GLN A CA 1
ATOM 1383 C C . GLN A 1 171 ? 19.193 -7.758 -26.988 1.00 78.62 171 GLN A C 1
ATOM 1385 O O . GLN A 1 171 ? 18.085 -7.284 -27.219 1.00 78.62 171 GLN A O 1
ATOM 1390 N N . TYR A 1 172 ? 19.689 -7.881 -25.755 1.00 80.38 172 TYR A N 1
ATOM 1391 C CA . TYR A 1 172 ? 18.958 -7.488 -24.553 1.00 80.38 172 TYR A CA 1
ATOM 1392 C C . TYR A 1 172 ? 18.540 -6.012 -24.572 1.00 80.38 172 TYR A C 1
ATOM 1394 O O . TYR A 1 172 ? 17.367 -5.718 -24.385 1.00 80.38 172 TYR A O 1
ATOM 1402 N N . ILE A 1 173 ? 19.455 -5.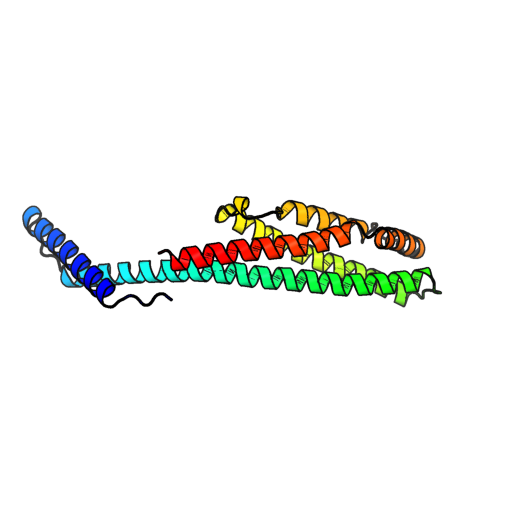078 -24.863 1.00 82.38 173 ILE A N 1
ATOM 1403 C CA . ILE A 1 173 ? 19.127 -3.640 -24.965 1.00 82.38 173 ILE A CA 1
ATOM 1404 C C . ILE A 1 173 ? 18.043 -3.395 -26.024 1.00 82.38 173 ILE A C 1
ATOM 1406 O O . ILE A 1 173 ? 17.168 -2.551 -25.843 1.00 82.38 173 ILE A O 1
ATOM 1410 N N . THR A 1 174 ? 18.089 -4.134 -27.134 1.00 82.75 174 THR A N 1
ATOM 1411 C CA . THR A 1 174 ? 17.102 -4.013 -28.212 1.00 82.75 174 THR A CA 1
ATOM 1412 C C . THR A 1 174 ? 15.728 -4.527 -27.780 1.00 82.75 174 THR A C 1
ATOM 1414 O O . THR A 1 174 ? 14.722 -3.886 -28.078 1.00 82.75 174 THR A O 1
ATOM 1417 N N . GLU A 1 175 ? 15.666 -5.665 -27.087 1.00 84.62 175 GLU A N 1
ATOM 1418 C CA . GLU A 1 175 ? 14.422 -6.229 -26.547 1.00 84.62 175 GLU A CA 1
ATOM 1419 C C . GLU A 1 175 ? 13.839 -5.353 -25.437 1.00 84.62 175 GLU A C 1
ATOM 1421 O O . GLU A 1 175 ? 12.660 -5.007 -25.487 1.00 84.62 175 GLU A O 1
ATOM 1426 N N . LEU A 1 176 ? 14.683 -4.902 -24.509 1.00 86.44 176 LEU A N 1
ATOM 1427 C CA . LEU A 1 176 ? 14.319 -3.959 -23.458 1.00 86.44 176 LEU A CA 1
ATOM 1428 C C . LEU A 1 176 ? 13.790 -2.646 -24.050 1.00 86.44 176 LEU A C 1
ATOM 1430 O O . LEU A 1 176 ? 12.784 -2.120 -23.587 1.00 86.44 176 LEU A O 1
ATOM 1434 N N . GLY A 1 177 ? 14.426 -2.146 -25.112 1.00 86.25 177 GLY A N 1
ATOM 1435 C CA . GLY A 1 177 ? 13.962 -0.984 -25.862 1.00 86.25 177 GLY A CA 1
ATOM 1436 C C . GLY A 1 177 ? 12.573 -1.173 -26.458 1.00 86.25 177 GLY A C 1
ATOM 1437 O O . GLY A 1 177 ? 11.725 -0.309 -26.281 1.00 86.25 177 GLY A O 1
ATOM 1438 N N . LYS A 1 178 ? 12.308 -2.314 -27.107 1.00 87.56 178 LYS A N 1
ATOM 1439 C CA . LYS A 1 178 ? 10.968 -2.623 -27.640 1.00 87.56 178 LYS A CA 1
ATOM 1440 C C . LYS A 1 178 ? 9.910 -2.648 -26.539 1.00 87.56 178 LYS A C 1
ATOM 1442 O O . LYS A 1 178 ? 8.838 -2.083 -26.716 1.00 87.56 178 LYS A O 1
ATOM 1447 N N . TYR A 1 179 ? 10.223 -3.267 -25.405 1.00 87.50 179 TYR A N 1
ATOM 1448 C CA . TYR A 1 179 ? 9.318 -3.310 -24.261 1.00 87.50 179 TYR A CA 1
ATOM 1449 C C . TYR A 1 179 ? 9.030 -1.907 -23.696 1.00 87.50 179 TYR A C 1
ATOM 1451 O O . TYR A 1 179 ? 7.876 -1.554 -23.449 1.00 87.50 179 TYR A O 1
ATOM 1459 N N . ILE A 1 180 ? 10.068 -1.079 -23.540 1.00 88.12 180 ILE A N 1
ATOM 1460 C CA . ILE A 1 180 ? 9.929 0.310 -23.086 1.00 88.12 180 ILE A CA 1
ATOM 1461 C C . ILE A 1 180 ? 9.117 1.143 -24.085 1.00 88.12 180 ILE A C 1
ATOM 1463 O O . ILE A 1 180 ? 8.292 1.943 -23.649 1.00 88.12 180 ILE A O 1
ATOM 1467 N N . ASP A 1 181 ? 9.308 0.942 -25.393 1.00 87.50 181 ASP A N 1
ATOM 1468 C CA . ASP A 1 181 ? 8.553 1.63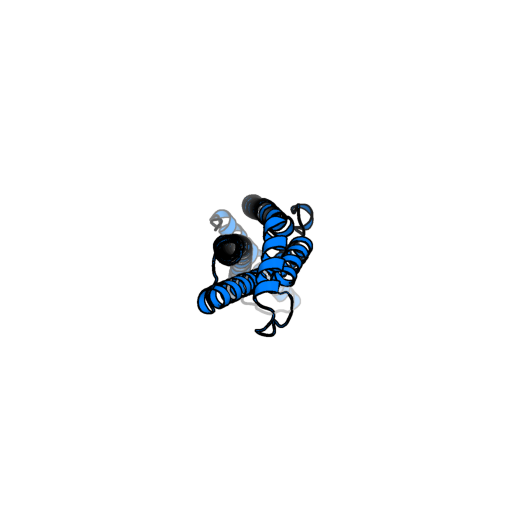5 -26.446 1.00 87.50 181 ASP A CA 1
ATOM 1469 C C . ASP A 1 181 ? 7.053 1.293 -26.377 1.00 87.50 181 ASP A C 1
ATOM 1471 O O . ASP A 1 181 ? 6.204 2.166 -26.562 1.00 87.50 181 ASP A O 1
ATOM 1475 N N . GLU A 1 182 ? 6.714 0.032 -26.087 1.00 86.88 182 GLU A N 1
ATOM 1476 C CA . GLU A 1 182 ? 5.326 -0.404 -25.907 1.00 86.88 182 GLU A CA 1
ATOM 1477 C C . GLU A 1 182 ? 4.689 0.202 -24.647 1.00 86.88 182 GLU A C 1
ATOM 1479 O O . GLU A 1 182 ? 3.505 0.528 -24.676 1.00 86.88 182 GLU A O 1
ATOM 1484 N N . ASN A 1 183 ? 5.458 0.371 -23.562 1.00 81.81 183 ASN A N 1
ATOM 1485 C CA . ASN A 1 183 ? 5.142 1.085 -22.307 1.00 81.81 183 ASN A CA 1
ATOM 1486 C C . ASN A 1 183 ? 3.801 0.752 -21.608 1.00 81.81 183 ASN A C 1
ATOM 1488 O O . ASN A 1 183 ? 3.426 1.400 -20.628 1.00 81.81 183 ASN A O 1
ATOM 1492 N N . ASN A 1 184 ? 3.047 -0.231 -22.096 1.00 87.94 184 ASN A N 1
ATOM 1493 C CA . ASN A 1 184 ? 1.667 -0.463 -21.678 1.00 87.94 184 ASN A CA 1
ATOM 1494 C C . ASN A 1 184 ? 1.582 -0.872 -20.204 1.00 87.94 184 ASN A C 1
ATOM 1496 O O . ASN A 1 184 ? 0.774 -0.320 -19.457 1.00 87.94 184 ASN A O 1
ATOM 1500 N N . ASP A 1 185 ? 2.460 -1.780 -19.774 1.00 90.38 185 ASP A N 1
ATOM 1501 C CA . ASP A 1 185 ? 2.460 -2.297 -18.406 1.00 90.38 185 ASP A CA 1
ATOM 1502 C C . ASP A 1 185 ? 2.814 -1.202 -17.386 1.00 90.38 185 ASP A C 1
ATOM 1504 O O . ASP A 1 185 ? 2.175 -1.099 -16.338 1.00 90.38 185 ASP A O 1
ATOM 1508 N N . PHE A 1 186 ? 3.787 -0.338 -17.696 1.00 91.62 186 PHE A N 1
ATOM 1509 C CA . PHE A 1 186 ? 4.195 0.746 -16.800 1.00 91.62 186 PHE A CA 1
ATOM 1510 C C . PHE A 1 186 ? 3.155 1.877 -16.742 1.00 91.62 186 PHE A C 1
ATOM 1512 O O . PHE A 1 186 ? 2.868 2.400 -15.663 1.00 91.62 186 PHE A O 1
ATOM 1519 N N . LEU A 1 187 ? 2.518 2.225 -17.866 1.00 93.06 187 LEU A N 1
ATOM 1520 C CA . LEU A 1 187 ? 1.382 3.155 -17.870 1.00 93.06 187 LEU A CA 1
ATOM 1521 C C . LEU A 1 187 ? 0.204 2.615 -17.046 1.00 93.06 187 LEU A C 1
ATOM 1523 O O . LEU A 1 187 ? -0.444 3.369 -16.313 1.00 93.06 187 LEU A O 1
ATOM 1527 N N . GLU A 1 188 ? -0.051 1.309 -17.119 1.00 94.56 188 GLU A N 1
ATOM 1528 C CA . GLU A 1 188 ? -1.034 0.637 -16.272 1.00 94.56 188 GLU A CA 1
ATOM 1529 C C . GLU A 1 188 ? -0.634 0.705 -14.784 1.00 94.56 188 GLU A C 1
ATOM 1531 O O . GLU A 1 188 ? -1.467 1.070 -13.951 1.00 94.56 188 GLU A O 1
ATOM 1536 N N . ALA A 1 189 ? 0.645 0.513 -14.436 1.00 93.62 189 ALA A N 1
ATOM 1537 C CA . ALA A 1 189 ? 1.137 0.705 -13.066 1.00 93.62 189 ALA A CA 1
ATOM 1538 C C . ALA A 1 189 ? 0.920 2.139 -12.546 1.00 93.62 189 ALA A C 1
ATOM 1540 O O . ALA A 1 189 ? 0.538 2.333 -11.387 1.00 93.62 189 ALA A O 1
ATOM 1541 N N . LEU A 1 190 ? 1.106 3.163 -13.387 1.00 93.94 190 LEU A N 1
ATOM 1542 C CA . LEU A 1 190 ? 0.827 4.558 -13.019 1.00 93.94 190 LEU A CA 1
ATOM 1543 C C . LEU A 1 190 ? -0.670 4.817 -12.803 1.00 93.94 190 LEU A C 1
ATOM 1545 O O . LEU A 1 190 ? -1.052 5.574 -11.903 1.00 93.94 190 LEU A O 1
ATOM 1549 N N . LYS A 1 191 ? -1.537 4.168 -13.584 1.00 95.62 191 LYS A N 1
ATOM 1550 C CA . LYS A 1 191 ? -2.986 4.203 -13.357 1.00 95.62 191 LYS A CA 1
ATOM 1551 C C . LYS A 1 191 ? -3.340 3.543 -12.022 1.00 95.62 191 LYS A C 1
ATOM 1553 O O . LYS A 1 191 ? -4.075 4.140 -11.232 1.00 95.62 191 LYS A O 1
ATOM 1558 N N . HIS A 1 192 ? -2.758 2.380 -11.732 1.00 94.88 192 HIS A N 1
ATOM 1559 C CA . HIS A 1 192 ? -2.933 1.680 -10.460 1.00 94.88 192 HIS A CA 1
ATOM 1560 C C . HIS A 1 192 ? -2.469 2.527 -9.272 1.00 94.88 192 HIS A C 1
ATOM 1562 O O . HIS A 1 192 ? -3.198 2.643 -8.291 1.00 94.88 192 HIS A O 1
ATOM 1568 N N . LYS A 1 193 ? -1.321 3.211 -9.371 1.00 95.75 193 LYS A N 1
ATOM 1569 C CA . LYS A 1 193 ? -0.841 4.173 -8.359 1.00 95.75 193 LYS A CA 1
ATOM 1570 C C . LYS A 1 193 ? -1.909 5.212 -8.008 1.00 95.75 193 LYS A C 1
ATOM 1572 O O . LYS A 1 193 ? -2.127 5.499 -6.829 1.00 95.75 193 LYS A O 1
ATOM 1577 N N . LYS A 1 194 ? -2.585 5.782 -9.013 1.00 95.44 194 LYS A N 1
ATOM 1578 C CA . LYS A 1 194 ? -3.660 6.761 -8.792 1.00 95.44 194 LYS A CA 1
ATOM 1579 C C . LYS A 1 194 ? -4.862 6.127 -8.085 1.00 95.44 194 LYS A C 1
ATOM 1581 O O . LYS A 1 194 ? -5.322 6.680 -7.090 1.00 95.44 194 LYS A O 1
ATOM 1586 N N . GLN A 1 195 ? -5.326 4.973 -8.563 1.00 95.69 195 GLN A N 1
ATOM 1587 C CA . GLN A 1 195 ? -6.480 4.268 -7.992 1.00 95.69 195 GLN A CA 1
ATOM 1588 C C . GLN A 1 195 ? -6.229 3.835 -6.542 1.00 95.69 195 GLN A C 1
ATOM 1590 O O . GLN A 1 195 ? -7.038 4.128 -5.670 1.00 95.69 195 GLN A O 1
ATOM 1595 N N . VAL A 1 196 ? -5.063 3.251 -6.253 1.00 95.75 196 VAL A N 1
ATOM 1596 C CA . VAL A 1 196 ? -4.660 2.859 -4.893 1.00 95.75 196 VAL A CA 1
ATOM 1597 C C . VAL A 1 196 ? -4.634 4.067 -3.956 1.00 95.75 196 VAL A C 1
ATOM 1599 O O . VAL A 1 196 ? -5.099 3.981 -2.822 1.00 95.75 196 VAL A O 1
ATOM 1602 N N . ASN A 1 197 ? -4.134 5.218 -4.414 1.00 95.00 197 ASN A N 1
ATOM 1603 C CA . ASN A 1 197 ? -4.146 6.437 -3.608 1.00 95.00 197 ASN A CA 1
ATOM 1604 C C . ASN A 1 197 ? -5.575 6.929 -3.315 1.00 95.00 197 ASN A C 1
ATOM 1606 O O . ASN A 1 197 ? -5.858 7.321 -2.183 1.00 95.00 197 ASN A O 1
ATOM 1610 N N . GLU A 1 198 ? -6.476 6.899 -4.299 1.00 95.25 198 GLU A N 1
ATOM 1611 C CA . GLU A 1 198 ? -7.893 7.237 -4.097 1.00 95.25 198 GLU A CA 1
ATOM 1612 C C . GLU A 1 198 ? -8.569 6.270 -3.115 1.00 95.25 198 GLU A C 1
ATOM 1614 O O . GLU A 1 198 ? -9.280 6.697 -2.205 1.00 95.25 198 GLU A O 1
ATOM 1619 N N . ASP A 1 199 ? -8.304 4.975 -3.250 1.00 95.69 199 ASP A N 1
ATOM 1620 C CA . ASP A 1 199 ? -8.847 3.928 -2.388 1.00 95.69 199 ASP A CA 1
ATOM 1621 C C . ASP A 1 199 ? -8.362 4.073 -0.942 1.00 95.69 199 ASP A C 1
ATOM 1623 O O . ASP A 1 199 ? -9.164 4.063 -0.005 1.00 95.69 199 ASP A O 1
ATOM 1627 N N . MET A 1 200 ? -7.066 4.316 -0.738 1.00 95.06 200 MET A N 1
ATOM 1628 C CA . MET A 1 200 ? -6.511 4.588 0.589 1.00 95.06 200 MET A CA 1
ATOM 1629 C C . MET A 1 200 ? -7.079 5.863 1.210 1.00 95.06 200 MET A C 1
ATOM 1631 O O . MET A 1 200 ? -7.338 5.890 2.412 1.00 95.06 200 MET A O 1
ATOM 1635 N N . GLN A 1 201 ? -7.323 6.908 0.417 1.00 95.06 201 GLN A N 1
ATOM 1636 C CA . GLN A 1 201 ? -7.980 8.121 0.906 1.00 95.06 201 GLN A CA 1
ATOM 1637 C C . GLN A 1 201 ? -9.417 7.852 1.357 1.00 95.06 201 GLN A C 1
ATOM 1639 O O . GLN A 1 201 ? -9.798 8.304 2.434 1.00 95.06 201 GLN A O 1
ATOM 1644 N N . LYS A 1 202 ? -10.201 7.079 0.596 1.00 95.00 202 LYS A N 1
ATOM 1645 C CA . LYS A 1 202 ? -11.561 6.682 1.003 1.00 95.00 202 LYS A CA 1
ATOM 1646 C C . LYS A 1 202 ? -11.548 5.877 2.300 1.00 95.00 202 LYS A C 1
ATOM 1648 O O . LYS A 1 202 ? -12.366 6.132 3.181 1.00 95.00 202 LYS A O 1
ATOM 1653 N N . ILE A 1 203 ? -10.610 4.937 2.437 1.00 94.75 203 ILE A N 1
ATOM 1654 C CA . ILE A 1 203 ? -10.450 4.143 3.661 1.00 94.75 203 ILE A CA 1
ATOM 1655 C C . ILE A 1 203 ? -10.105 5.050 4.851 1.00 94.75 203 ILE A C 1
ATOM 1657 O O . ILE A 1 203 ? -10.725 4.930 5.906 1.00 94.75 203 ILE A O 1
ATOM 1661 N N . LEU A 1 204 ? -9.161 5.983 4.686 1.00 93.38 204 LEU A N 1
ATOM 1662 C CA . LEU A 1 204 ? -8.792 6.942 5.733 1.00 93.38 204 LEU A CA 1
ATOM 1663 C C . LEU A 1 204 ? -9.970 7.830 6.140 1.00 93.38 204 LEU A C 1
ATOM 1665 O O .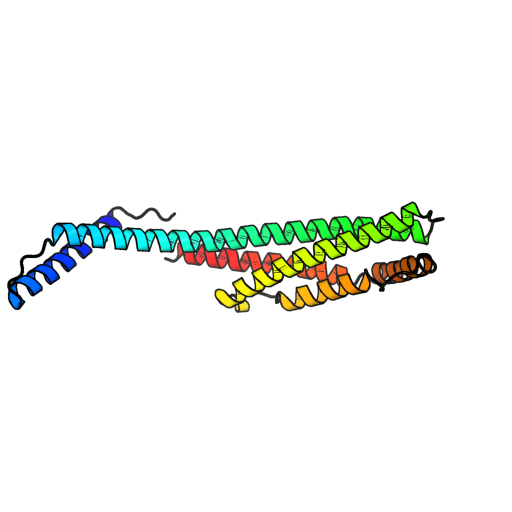 LEU A 1 204 ? -10.211 8.000 7.332 1.00 93.38 204 LEU A O 1
ATOM 1669 N N . LEU A 1 205 ? -10.732 8.354 5.177 1.00 92.25 205 LEU A N 1
ATOM 1670 C CA . LEU A 1 205 ? -11.922 9.158 5.458 1.00 92.25 205 LEU A CA 1
ATOM 1671 C C . LEU A 1 205 ? -12.963 8.359 6.244 1.00 92.25 205 LEU A C 1
ATOM 1673 O O . LEU A 1 205 ? -13.442 8.844 7.264 1.00 92.25 205 LEU A O 1
ATOM 1677 N N . LYS A 1 206 ? -13.233 7.109 5.847 1.00 91.50 206 LYS A N 1
ATOM 1678 C CA . LYS A 1 206 ? -14.137 6.227 6.595 1.00 91.50 206 LYS A CA 1
ATOM 1679 C C . LYS A 1 206 ? -13.655 6.002 8.029 1.00 91.50 206 LYS A C 1
ATOM 1681 O O . LYS A 1 206 ? -14.452 6.095 8.954 1.00 91.50 206 LYS A O 1
ATOM 1686 N N . LEU A 1 207 ? -12.360 5.750 8.229 1.00 89.31 207 LEU A N 1
ATOM 1687 C CA . LEU A 1 207 ? -11.786 5.578 9.567 1.00 89.31 207 LEU A CA 1
ATOM 1688 C C . LEU A 1 207 ? -11.894 6.848 10.422 1.00 89.31 207 LEU A C 1
ATOM 1690 O O . LEU A 1 207 ? -12.144 6.759 11.621 1.00 89.31 207 LEU A O 1
ATOM 1694 N N . ILE A 1 208 ? -11.720 8.027 9.823 1.00 86.69 208 ILE A N 1
ATOM 1695 C CA . ILE A 1 208 ? -11.879 9.314 10.511 1.00 86.69 208 ILE A CA 1
ATOM 1696 C C . ILE A 1 208 ? -13.352 9.570 10.859 1.00 86.69 208 ILE A C 1
ATOM 1698 O O . ILE A 1 208 ? -13.646 10.071 11.945 1.00 86.69 208 ILE A O 1
ATOM 1702 N N . ASP A 1 209 ? -14.283 9.221 9.974 1.00 85.75 209 ASP A N 1
ATOM 1703 C CA . ASP A 1 209 ? -15.717 9.365 10.228 1.00 85.75 209 ASP A CA 1
ATOM 1704 C C . ASP A 1 209 ? -16.192 8.403 11.326 1.00 85.75 209 ASP A C 1
ATOM 1706 O O . ASP A 1 209 ? -16.916 8.818 12.232 1.00 85.75 209 ASP A O 1
ATOM 1710 N N . GLU A 1 210 ? -15.703 7.159 11.335 1.00 82.19 210 GLU A N 1
ATOM 1711 C CA . GLU A 1 210 ? -15.927 6.196 12.424 1.00 82.19 210 GLU A CA 1
ATOM 1712 C C . GLU A 1 210 ? -15.389 6.713 13.772 1.00 82.19 210 GLU A C 1
ATOM 1714 O O . GLU A 1 210 ? -16.013 6.487 14.808 1.00 82.19 210 GLU A O 1
ATOM 1719 N N . GLN A 1 211 ? -14.282 7.465 13.776 1.00 73.50 211 GLN A N 1
ATOM 1720 C CA . GLN A 1 211 ? -13.757 8.117 14.986 1.00 73.50 211 GLN A CA 1
ATOM 1721 C C . GLN A 1 211 ? -14.606 9.309 15.462 1.00 73.50 211 GLN A C 1
ATOM 1723 O O . GLN A 1 211 ? -14.547 9.667 16.638 1.00 73.50 211 GLN A O 1
ATOM 1728 N N . LYS A 1 212 ? -15.365 9.961 14.572 1.00 67.88 212 LYS A N 1
ATOM 1729 C CA . LYS A 1 212 ? -16.242 11.096 14.917 1.00 67.88 212 LYS A CA 1
ATOM 1730 C C . LYS A 1 212 ? -17.644 10.651 15.343 1.00 67.88 212 LYS A C 1
ATOM 1732 O O . LYS A 1 212 ? -18.274 11.351 16.133 1.00 67.88 212 LYS A O 1
ATOM 1737 N N . GLY A 1 213 ? -18.129 9.527 14.808 1.00 56.91 213 GLY A N 1
ATOM 1738 C CA . GLY A 1 213 ? -19.484 8.997 15.011 1.00 56.91 213 GLY A CA 1
ATOM 1739 C C . GLY A 1 213 ? -19.713 8.190 16.297 1.00 56.91 213 GLY A C 1
ATOM 1740 O O . GLY A 1 213 ? -20.854 7.816 16.568 1.00 56.91 213 GLY A O 1
ATOM 1741 N N . HIS A 1 214 ? -18.670 7.940 17.094 1.00 45.19 214 HIS A N 1
ATOM 1742 C CA . HIS A 1 214 ? -18.734 7.284 18.407 1.00 45.19 214 HIS A CA 1
ATOM 1743 C C . HIS A 1 214 ? -18.275 8.230 19.506 1.00 45.19 214 HIS A C 1
ATOM 1745 O O . HIS A 1 214 ? -17.195 8.841 19.353 1.00 45.19 214 HIS A O 1
#